Protein AF-A0A834K587-F1 (afdb_monomer_lite)

Structure (mmCIF, N/CA/C/O backbone):
data_AF-A0A834K587-F1
#
_entry.id   AF-A0A834K587-F1
#
loop_
_atom_site.group_PDB
_atom_site.id
_atom_site.type_symbol
_atom_site.label_atom_id
_atom_site.label_alt_id
_atom_site.label_comp_id
_atom_site.label_asym_id
_atom_site.label_entity_id
_atom_site.label_seq_id
_atom_site.pdbx_PDB_ins_code
_atom_site.Cartn_x
_atom_site.Cartn_y
_atom_site.Cartn_z
_atom_site.occupancy
_atom_site.B_iso_or_equiv
_atom_site.auth_seq_id
_atom_site.auth_comp_id
_atom_site.auth_asym_id
_atom_site.auth_atom_id
_atom_site.pdbx_PDB_model_num
ATOM 1 N N . MET A 1 1 ? 62.290 -42.827 -64.996 1.00 46.75 1 MET A N 1
ATOM 2 C CA . MET A 1 1 ? 61.726 -41.464 -64.980 1.00 46.75 1 MET A CA 1
ATOM 3 C C . MET A 1 1 ? 60.251 -41.606 -65.277 1.00 46.75 1 MET A C 1
ATOM 5 O O . MET A 1 1 ? 59.922 -42.143 -66.323 1.00 46.75 1 MET A O 1
ATOM 9 N N . ALA A 1 2 ? 59.410 -41.298 -64.296 1.00 44.66 2 ALA A N 1
ATOM 10 C CA . ALA A 1 2 ? 57.961 -41.343 -64.411 1.00 44.66 2 ALA A CA 1
ATOM 11 C C . ALA A 1 2 ? 57.471 -39.896 -64.477 1.00 44.66 2 ALA A C 1
ATOM 13 O O . ALA A 1 2 ? 57.765 -39.136 -63.557 1.00 44.66 2 ALA A O 1
ATOM 14 N N . ASP A 1 3 ? 56.753 -39.543 -65.538 1.00 50.91 3 ASP A N 1
ATOM 15 C CA . ASP A 1 3 ? 56.009 -38.291 -65.631 1.00 50.91 3 ASP A CA 1
ATOM 16 C C . ASP A 1 3 ? 54.521 -38.609 -65.465 1.00 50.91 3 ASP A C 1
ATOM 18 O O . ASP A 1 3 ? 53.964 -39.483 -66.132 1.00 50.91 3 ASP A O 1
ATOM 22 N N . VAL A 1 4 ? 53.923 -37.947 -64.479 1.00 59.88 4 VAL A N 1
ATOM 23 C CA . VAL A 1 4 ? 52.536 -38.086 -64.039 1.00 59.88 4 VAL A CA 1
ATOM 24 C C . VAL A 1 4 ? 51.710 -37.031 -64.768 1.00 59.88 4 VAL A C 1
ATOM 26 O O . VAL A 1 4 ? 51.941 -35.837 -64.585 1.00 59.88 4 VAL A O 1
ATOM 29 N N . ASP A 1 5 ? 50.745 -37.468 -65.576 1.00 53.94 5 ASP A N 1
ATOM 30 C CA . ASP A 1 5 ? 49.759 -36.586 -66.196 1.00 53.94 5 ASP A CA 1
ATOM 31 C C . ASP A 1 5 ? 48.729 -36.134 -65.147 1.00 53.94 5 ASP A C 1
ATOM 33 O O . ASP A 1 5 ? 48.117 -36.937 -64.434 1.00 53.94 5 ASP A O 1
ATOM 37 N N . SER A 1 6 ? 48.611 -34.817 -65.008 1.00 58.28 6 SER A N 1
ATOM 38 C CA . SER A 1 6 ? 47.815 -34.123 -64.003 1.00 58.28 6 SER A CA 1
ATOM 39 C C . SER A 1 6 ? 46.391 -33.926 -64.523 1.00 58.28 6 SER A C 1
ATOM 41 O O . SER A 1 6 ? 46.077 -32.928 -65.175 1.00 58.28 6 SER A O 1
ATOM 43 N N . ALA A 1 7 ? 45.512 -34.888 -64.238 1.00 55.66 7 ALA A N 1
ATOM 44 C CA . ALA A 1 7 ? 44.088 -34.759 -64.513 1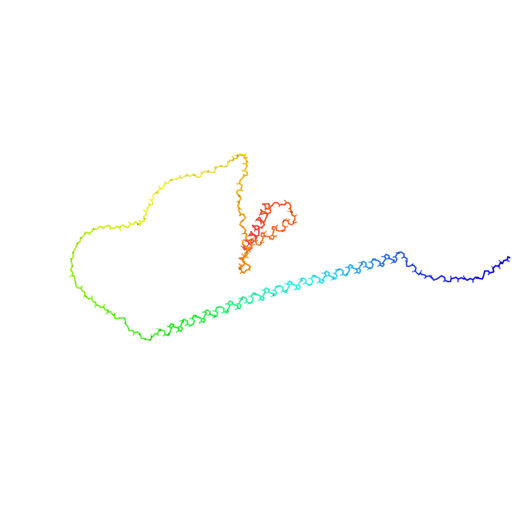.00 55.66 7 ALA A CA 1
ATOM 45 C C . ALA A 1 7 ? 43.419 -33.834 -63.480 1.00 55.66 7 ALA A C 1
ATOM 47 O O . ALA A 1 7 ? 43.294 -34.137 -62.293 1.00 55.66 7 ALA A O 1
ATOM 48 N N . TYR A 1 8 ? 42.999 -32.683 -63.993 1.00 55.00 8 TYR A N 1
ATOM 49 C CA . TYR A 1 8 ? 42.194 -31.625 -63.393 1.00 55.00 8 TYR A CA 1
ATOM 50 C C . TYR A 1 8 ? 41.078 -32.143 -62.460 1.00 55.00 8 TYR A C 1
ATOM 52 O O . TYR A 1 8 ? 40.092 -32.724 -62.909 1.00 55.00 8 TYR A O 1
ATOM 60 N N . SER A 1 9 ? 41.185 -31.854 -61.162 1.00 58.19 9 SER A N 1
ATOM 61 C CA . SER A 1 9 ? 40.058 -31.907 -60.225 1.00 58.19 9 SER A CA 1
ATOM 62 C C . SER A 1 9 ? 39.900 -30.525 -59.602 1.00 58.19 9 SER A C 1
ATOM 64 O O . SER A 1 9 ? 40.697 -30.114 -58.760 1.00 58.19 9 SER A O 1
ATOM 66 N N . SER A 1 10 ? 38.911 -29.766 -60.077 1.00 57.84 10 SER A N 1
ATOM 67 C CA . SER A 1 10 ? 38.503 -28.506 -59.455 1.00 57.84 10 SER A CA 1
ATOM 68 C C . SER A 1 10 ? 37.679 -28.814 -58.203 1.00 57.84 10 SER A C 1
ATOM 70 O O . SER A 1 10 ? 36.588 -29.374 -58.334 1.00 57.84 10 SER A O 1
ATOM 72 N N . PRO A 1 11 ? 38.114 -28.422 -56.994 1.00 55.31 11 PRO A N 1
ATOM 73 C CA . PRO A 1 11 ? 37.216 -28.432 -55.859 1.00 55.31 11 PRO A CA 1
ATOM 74 C C . PRO A 1 11 ? 36.257 -27.249 -56.023 1.00 55.31 11 PRO A C 1
ATOM 76 O O . PRO A 1 11 ? 36.666 -26.089 -55.991 1.00 55.31 11 PRO A O 1
ATOM 79 N N . GLN A 1 12 ? 34.970 -27.546 -56.223 1.00 55.28 12 GLN A N 1
ATOM 80 C CA . GLN A 1 12 ? 33.887 -26.593 -55.988 1.00 55.28 12 GLN A CA 1
ATOM 81 C C . GLN A 1 12 ? 34.012 -26.131 -54.535 1.00 55.28 12 GLN A C 1
ATOM 83 O O . GLN A 1 12 ? 33.650 -26.851 -53.605 1.00 55.28 12 GLN A O 1
ATOM 88 N N . GLY A 1 13 ? 34.614 -24.957 -54.346 1.00 48.50 13 GLY A N 1
ATOM 89 C CA . GLY A 1 13 ? 34.722 -24.313 -53.052 1.00 48.50 13 GLY A CA 1
ATOM 90 C C . GLY A 1 13 ? 33.323 -24.104 -52.496 1.00 48.50 13 GLY A C 1
ATOM 91 O O . GLY A 1 13 ? 32.552 -23.295 -53.005 1.00 48.50 13 GLY A O 1
ATOM 92 N N . SER A 1 14 ? 33.005 -24.848 -51.444 1.00 55.88 14 SER A N 1
ATOM 93 C CA . SER A 1 14 ? 31.922 -24.549 -50.524 1.00 55.88 14 SER A CA 1
ATOM 94 C C . SER A 1 14 ? 32.078 -23.100 -50.064 1.00 55.88 14 SER A C 1
ATOM 96 O O . SER A 1 14 ? 32.960 -22.791 -49.259 1.00 55.88 14 SER A O 1
ATOM 98 N N . TYR A 1 15 ? 31.253 -22.200 -50.598 1.00 49.25 15 TYR A N 1
ATOM 99 C CA . TYR A 1 15 ? 31.141 -20.841 -50.096 1.00 49.25 15 TYR A CA 1
ATOM 100 C C . TYR A 1 15 ? 30.492 -20.923 -48.713 1.00 49.25 15 TYR A C 1
ATOM 102 O O . TYR A 1 15 ? 29.277 -20.860 -48.543 1.00 49.25 15 TYR A O 1
ATOM 110 N N . THR A 1 16 ? 31.315 -21.078 -47.681 1.00 58.59 16 THR A N 1
ATOM 111 C CA . THR A 1 16 ? 30.934 -20.629 -46.349 1.00 58.59 16 THR A CA 1
ATOM 112 C C . THR A 1 16 ? 30.604 -19.151 -46.509 1.00 58.59 16 THR A C 1
ATOM 114 O O . THR A 1 16 ? 31.495 -18.341 -46.766 1.00 58.59 16 THR A O 1
ATOM 117 N N . SER A 1 17 ? 29.316 -18.808 -46.460 1.00 61.41 17 SER A N 1
ATOM 118 C CA . SER A 1 17 ? 28.862 -17.423 -46.422 1.00 61.41 17 SER A CA 1
ATOM 119 C C . SER A 1 17 ? 29.445 -16.807 -45.153 1.00 61.41 17 SER A C 1
ATOM 121 O O . SER A 1 17 ? 28.925 -16.985 -44.055 1.00 61.41 17 SER A O 1
ATOM 123 N N . MET A 1 18 ? 30.611 -16.179 -45.285 1.00 59.88 18 MET A N 1
ATOM 124 C CA . MET A 1 18 ? 31.247 -15.443 -44.207 1.00 59.88 18 MET A CA 1
ATOM 125 C C . MET A 1 18 ? 30.402 -14.194 -43.997 1.00 59.88 18 MET A C 1
ATOM 127 O O . MET A 1 18 ? 30.542 -13.209 -44.726 1.00 59.88 18 MET A O 1
ATOM 131 N N . SER A 1 19 ? 29.469 -14.262 -43.046 1.00 61.16 19 SER A N 1
ATOM 132 C CA . SER A 1 19 ? 28.640 -13.128 -42.647 1.00 61.16 19 SER A CA 1
ATOM 133 C C . SER A 1 19 ? 29.542 -11.918 -42.425 1.00 61.16 19 SER A C 1
ATOM 135 O O . SER A 1 19 ? 30.464 -11.963 -41.607 1.00 61.16 19 SER A O 1
ATOM 137 N N . SER A 1 20 ? 29.312 -10.847 -43.187 1.00 68.88 20 SER A N 1
ATOM 138 C CA . SER A 1 20 ? 30.203 -9.686 -43.193 1.00 68.88 20 SER A CA 1
ATOM 139 C C . SER A 1 20 ? 30.344 -9.089 -41.781 1.00 68.88 20 SER A C 1
ATOM 141 O O . SER A 1 20 ? 29.367 -9.090 -41.028 1.00 68.88 20 SER A O 1
ATOM 143 N N . PRO A 1 21 ? 31.496 -8.493 -41.413 1.00 69.38 21 PRO A N 1
ATOM 144 C CA . PRO A 1 21 ? 31.734 -7.921 -40.077 1.00 69.38 21 PRO A CA 1
ATOM 145 C C . PRO A 1 21 ? 30.631 -6.959 -39.596 1.00 69.38 21 PRO A C 1
ATOM 147 O O . PRO A 1 21 ? 30.295 -6.902 -38.415 1.00 69.38 21 PRO A O 1
ATOM 150 N N . ARG A 1 22 ? 29.990 -6.255 -40.538 1.00 70.69 22 ARG A N 1
ATOM 151 C CA . ARG A 1 22 ? 28.841 -5.371 -40.297 1.00 70.69 22 ARG A CA 1
ATOM 152 C C . ARG A 1 22 ? 27.572 -6.113 -39.838 1.00 70.69 22 ARG A C 1
ATOM 154 O O . ARG A 1 22 ? 26.829 -5.584 -39.018 1.00 70.69 22 ARG A O 1
ATOM 161 N N . GLN A 1 23 ? 27.325 -7.333 -40.322 1.00 72.62 23 GLN A N 1
ATOM 162 C CA . GLN A 1 23 ? 26.212 -8.179 -39.867 1.00 72.62 23 GLN A CA 1
ATOM 163 C C . GLN A 1 23 ? 26.479 -8.782 -38.484 1.00 72.62 23 GLN A C 1
ATOM 165 O O . GLN A 1 23 ? 25.551 -8.880 -37.686 1.00 72.62 23 GLN A O 1
ATOM 170 N N . GLN A 1 24 ? 27.725 -9.140 -38.164 1.00 71.50 24 GLN A N 1
ATOM 171 C CA . GLN A 1 24 ? 28.093 -9.632 -36.828 1.00 71.50 24 GLN A CA 1
ATOM 172 C C . GLN A 1 24 ? 27.848 -8.560 -35.755 1.00 71.50 24 GLN A C 1
ATOM 174 O O . GLN A 1 24 ? 27.223 -8.832 -34.732 1.00 71.50 24 GLN A O 1
ATOM 179 N N . HIS A 1 25 ? 28.234 -7.309 -36.032 1.00 79.69 25 HIS A N 1
ATOM 180 C CA . HIS A 1 25 ? 27.961 -6.184 -35.134 1.00 79.69 25 HIS A CA 1
ATOM 181 C C . HIS A 1 25 ? 26.454 -5.913 -34.971 1.00 79.69 25 HIS A C 1
ATOM 183 O O . HIS A 1 25 ? 25.983 -5.677 -33.861 1.00 79.69 25 HIS A O 1
ATOM 189 N N . SER A 1 26 ? 25.678 -6.009 -36.057 1.00 84.75 26 SER A N 1
ATOM 190 C CA . SER A 1 26 ? 24.215 -5.872 -36.006 1.00 84.75 26 SER A CA 1
ATOM 191 C C . SER A 1 26 ? 23.552 -6.960 -35.153 1.00 84.75 26 SER A C 1
ATOM 193 O O . SER A 1 26 ? 22.626 -6.661 -34.403 1.00 84.75 26 SER A O 1
ATOM 195 N N . ASN A 1 27 ? 24.015 -8.210 -35.249 1.00 90.00 27 ASN A N 1
ATOM 196 C CA . ASN A 1 27 ? 23.504 -9.310 -34.429 1.00 90.00 27 ASN A CA 1
ATOM 197 C C . ASN A 1 27 ? 23.872 -9.133 -32.950 1.00 90.00 27 ASN A C 1
ATOM 199 O O . ASN A 1 27 ? 23.035 -9.369 -32.081 1.00 90.00 27 ASN A O 1
ATOM 203 N N . LEU A 1 28 ? 25.086 -8.657 -32.656 1.00 93.12 28 LEU A N 1
ATOM 204 C CA . LEU A 1 28 ? 25.502 -8.364 -31.285 1.00 93.12 28 LEU A CA 1
ATOM 205 C C . LEU A 1 28 ? 24.673 -7.230 -30.667 1.00 93.12 28 LEU A C 1
ATOM 207 O O . LEU A 1 28 ? 24.266 -7.329 -29.512 1.00 93.12 28 LEU A O 1
ATOM 211 N N . LEU A 1 29 ? 24.368 -6.184 -31.441 1.00 94.56 29 LEU A N 1
ATOM 212 C CA . LEU A 1 29 ? 23.522 -5.080 -30.985 1.00 94.56 29 LEU A CA 1
ATOM 213 C C . LEU A 1 29 ? 22.082 -5.541 -30.715 1.00 94.56 29 LEU A C 1
ATOM 215 O O . LEU A 1 29 ? 21.482 -5.133 -29.721 1.00 94.56 29 LEU A O 1
ATOM 219 N N . LEU A 1 30 ? 21.539 -6.424 -31.559 1.00 94.56 30 LEU A N 1
ATOM 220 C CA . LEU A 1 30 ? 20.214 -7.007 -31.345 1.00 94.56 30 LEU A CA 1
ATOM 221 C C . LEU A 1 30 ? 20.183 -7.892 -30.091 1.00 94.56 30 LEU A C 1
ATOM 223 O O . LEU A 1 30 ? 19.234 -7.820 -29.314 1.00 94.56 30 LEU A O 1
ATOM 227 N N . LEU A 1 31 ? 21.239 -8.674 -29.850 1.00 95.06 31 LEU A N 1
ATOM 228 C CA . LEU A 1 31 ? 21.366 -9.485 -28.639 1.00 95.06 31 LEU A CA 1
ATOM 229 C C . LEU A 1 31 ? 21.497 -8.610 -27.383 1.00 95.06 31 LEU A C 1
ATOM 231 O O . LEU A 1 31 ? 20.866 -8.892 -26.364 1.00 95.06 31 LEU A O 1
ATOM 235 N N . GLN A 1 32 ? 22.253 -7.511 -27.464 1.00 95.38 32 GLN A N 1
ATOM 236 C CA . GLN A 1 32 ? 22.352 -6.517 -26.394 1.00 95.38 32 GLN A CA 1
ATOM 237 C C . GLN A 1 32 ? 20.986 -5.877 -26.104 1.00 95.38 32 GLN A C 1
ATOM 239 O O . GLN A 1 32 ? 20.606 -5.751 -24.939 1.00 95.38 32 GLN A O 1
ATOM 244 N N . GLN A 1 33 ? 20.227 -5.517 -27.145 1.00 95.81 33 GLN A N 1
ATOM 245 C CA . GLN A 1 33 ? 18.877 -4.966 -27.011 1.00 95.81 33 GLN A CA 1
ATOM 246 C C . GLN A 1 33 ? 17.914 -5.984 -26.386 1.00 95.81 33 GLN A C 1
ATOM 248 O O . GLN A 1 33 ? 17.160 -5.635 -25.478 1.00 95.81 33 GLN A O 1
ATOM 253 N N . GLN A 1 34 ? 17.964 -7.248 -26.814 1.00 96.12 34 GLN A N 1
ATOM 254 C CA . GLN A 1 34 ? 17.153 -8.318 -26.233 1.00 96.12 34 GLN A CA 1
ATOM 255 C C . GLN A 1 34 ? 17.484 -8.524 -24.749 1.00 96.12 34 GLN A C 1
ATOM 257 O O . GLN A 1 34 ? 16.579 -8.630 -23.922 1.00 96.12 34 GLN A O 1
ATOM 262 N N . GLN A 1 35 ? 18.770 -8.517 -24.389 1.00 96.38 35 GLN A N 1
ATOM 263 C CA . GLN A 1 35 ? 19.199 -8.615 -22.995 1.00 96.38 35 GLN A CA 1
ATOM 264 C C . GLN A 1 35 ? 18.719 -7.414 -22.167 1.00 96.38 35 GLN A C 1
ATOM 266 O O . GLN A 1 35 ? 18.272 -7.584 -21.033 1.00 96.38 35 GLN A O 1
ATOM 271 N N . GLN A 1 36 ? 18.769 -6.202 -22.724 1.00 96.44 36 GLN A N 1
ATOM 272 C CA . GLN A 1 36 ? 18.263 -5.004 -22.054 1.00 96.44 36 GLN A CA 1
ATOM 273 C C . GLN A 1 36 ? 16.744 -5.072 -21.844 1.00 96.44 36 GLN A C 1
ATOM 275 O O . GLN A 1 36 ? 16.261 -4.761 -20.755 1.00 96.44 36 GLN A O 1
ATOM 280 N N . GLN A 1 37 ? 15.993 -5.537 -22.844 1.00 96.75 37 GLN A N 1
ATOM 281 C CA . GLN A 1 37 ? 14.548 -5.738 -22.731 1.00 96.75 37 GLN A CA 1
ATOM 282 C C . GLN A 1 37 ? 14.206 -6.790 -21.667 1.00 96.75 37 GLN A C 1
ATOM 284 O O . GLN A 1 37 ? 13.292 -6.586 -20.868 1.00 96.75 37 GLN A O 1
ATOM 289 N N . GLN A 1 38 ? 14.976 -7.879 -21.593 1.00 96.94 38 GLN A N 1
ATOM 290 C CA . GLN A 1 38 ? 14.804 -8.905 -20.565 1.00 96.94 38 GLN A CA 1
ATOM 291 C C . GLN A 1 38 ? 15.066 -8.354 -19.154 1.00 96.94 38 GLN A C 1
ATOM 293 O O . GLN A 1 38 ? 14.277 -8.607 -18.244 1.00 96.94 38 GLN A O 1
ATOM 298 N N . GLN A 1 39 ? 16.121 -7.551 -18.969 1.00 96.62 39 GLN A N 1
ATOM 299 C CA . GLN A 1 39 ? 16.385 -6.880 -17.691 1.00 96.62 39 GLN A CA 1
ATOM 300 C C . GLN A 1 39 ? 15.251 -5.929 -17.298 1.00 96.62 39 GLN A C 1
ATOM 302 O O . GLN A 1 39 ? 14.817 -5.926 -16.146 1.00 96.62 39 GLN A O 1
ATOM 307 N N . GLN A 1 40 ? 14.729 -5.156 -18.253 1.00 96.88 40 GLN A N 1
ATOM 308 C CA . GLN A 1 40 ? 13.621 -4.236 -18.004 1.00 96.88 40 GLN A CA 1
ATOM 309 C C . GLN A 1 40 ? 12.348 -4.984 -17.580 1.00 96.88 40 GLN A C 1
ATOM 311 O O . GLN A 1 40 ? 11.679 -4.579 -16.629 1.00 96.88 40 GLN A O 1
ATOM 316 N N . GLN A 1 41 ? 12.053 -6.119 -18.220 1.00 97.31 41 GLN A N 1
ATOM 317 C CA . GLN A 1 41 ? 10.927 -6.974 -17.846 1.00 97.31 41 GLN A CA 1
ATOM 318 C C . GLN A 1 41 ? 11.102 -7.572 -16.440 1.00 97.31 41 GLN A C 1
ATOM 320 O O . GLN A 1 41 ? 10.149 -7.610 -15.659 1.00 97.31 41 GLN A O 1
ATOM 325 N N . GLN A 1 42 ? 12.320 -7.996 -16.088 1.00 97.19 42 GLN A N 1
ATOM 326 C CA . GLN A 1 42 ? 12.614 -8.530 -14.759 1.00 97.19 42 GLN A CA 1
ATOM 327 C C . GLN A 1 42 ? 12.442 -7.459 -13.670 1.00 97.19 42 GLN A C 1
ATOM 329 O O . GLN A 1 42 ? 11.829 -7.718 -12.634 1.00 97.19 42 GLN A O 1
ATOM 334 N N . HIS A 1 43 ? 12.906 -6.234 -13.930 1.00 97.12 43 HIS A N 1
ATOM 335 C CA . HIS A 1 43 ? 12.715 -5.108 -13.019 1.00 97.12 43 HIS A CA 1
ATOM 336 C C . HIS A 1 43 ? 11.229 -4.777 -12.825 1.00 97.12 43 HIS A C 1
ATOM 338 O O . HIS A 1 43 ? 10.781 -4.554 -11.701 1.00 97.12 43 HIS A O 1
ATOM 344 N N . GLN A 1 44 ? 10.440 -4.800 -13.902 1.00 97.19 44 GLN A N 1
ATOM 345 C CA . GLN A 1 44 ? 9.003 -4.549 -13.819 1.00 97.19 44 GLN A CA 1
ATOM 346 C C . GLN A 1 44 ? 8.268 -5.624 -13.003 1.00 97.19 44 GLN A C 1
ATOM 348 O O . GLN A 1 44 ? 7.421 -5.282 -12.178 1.00 97.19 44 GLN A O 1
ATOM 353 N N . GLN A 1 45 ? 8.625 -6.904 -13.162 1.00 97.19 45 GLN A N 1
ATOM 354 C CA . GLN A 1 45 ? 8.101 -7.977 -12.307 1.00 97.19 45 GLN A CA 1
ATOM 355 C C . GLN A 1 45 ? 8.482 -7.781 -10.837 1.00 97.19 45 GLN A C 1
ATOM 357 O O . GLN A 1 45 ? 7.635 -7.933 -9.958 1.00 97.19 45 GLN A O 1
ATOM 362 N N . GLN A 1 46 ? 9.731 -7.402 -10.559 1.00 97.00 46 GLN A N 1
ATOM 363 C CA . GLN A 1 46 ? 10.176 -7.136 -9.192 1.00 97.00 46 GLN A CA 1
ATOM 364 C C . GLN A 1 46 ? 9.389 -5.983 -8.555 1.00 97.00 46 GLN A C 1
ATOM 366 O O . GLN A 1 46 ? 9.000 -6.079 -7.392 1.00 97.00 46 GLN A O 1
ATOM 371 N N . GLN A 1 47 ? 9.094 -4.930 -9.318 1.00 96.88 47 GLN A N 1
ATOM 372 C CA . GLN A 1 47 ? 8.267 -3.819 -8.850 1.00 96.88 47 GLN A CA 1
ATOM 373 C C . GLN A 1 47 ? 6.830 -4.255 -8.528 1.00 96.88 47 GLN A C 1
ATOM 375 O O . GLN A 1 47 ? 6.292 -3.876 -7.488 1.00 96.88 47 GLN A O 1
ATOM 380 N N . GLN A 1 48 ? 6.213 -5.078 -9.383 1.00 97.25 48 GLN A N 1
ATOM 381 C CA . GLN A 1 48 ? 4.882 -5.631 -9.107 1.00 97.25 48 GLN A CA 1
ATOM 382 C C . GLN A 1 48 ? 4.881 -6.520 -7.863 1.00 97.25 48 GLN A C 1
ATOM 384 O O . GLN A 1 48 ? 3.986 -6.411 -7.027 1.00 97.25 48 GLN A O 1
ATOM 389 N N . HIS A 1 49 ? 5.904 -7.361 -7.703 1.00 97.25 49 HIS A N 1
ATOM 390 C CA . HIS A 1 49 ? 6.045 -8.190 -6.513 1.00 97.25 49 HIS A CA 1
ATOM 391 C C . HIS A 1 49 ? 6.183 -7.335 -5.250 1.00 97.25 49 HIS A C 1
ATOM 393 O O . HIS A 1 49 ? 5.528 -7.604 -4.247 1.00 97.25 49 HIS A O 1
ATOM 399 N N . GLN A 1 50 ? 6.972 -6.260 -5.306 1.00 96.88 50 GLN A N 1
ATOM 400 C CA . GLN A 1 50 ? 7.128 -5.346 -4.178 1.00 96.88 50 GLN A CA 1
ATOM 401 C C . GLN A 1 50 ? 5.801 -4.658 -3.809 1.00 96.88 50 GLN A C 1
ATOM 403 O O . GLN A 1 50 ? 5.464 -4.594 -2.626 1.00 96.88 50 GLN A O 1
ATOM 408 N N . GLN A 1 51 ? 5.004 -4.230 -4.796 1.00 96.94 51 GLN A N 1
ATOM 409 C CA . GLN A 1 51 ? 3.650 -3.713 -4.554 1.00 96.94 51 GLN A CA 1
ATOM 410 C C . GLN A 1 51 ? 2.730 -4.768 -3.923 1.00 96.94 51 GLN A C 1
ATOM 412 O O . GLN A 1 51 ? 2.003 -4.470 -2.975 1.00 96.94 51 GLN A O 1
ATOM 417 N N . GLN A 1 52 ? 2.781 -6.015 -4.399 1.00 97.38 52 GLN A N 1
ATOM 418 C CA . GLN A 1 52 ? 1.988 -7.109 -3.837 1.00 97.38 52 GLN A CA 1
ATOM 419 C C . GLN A 1 52 ? 2.375 -7.404 -2.381 1.00 97.38 52 GLN A C 1
ATOM 421 O O . GLN A 1 52 ? 1.497 -7.584 -1.539 1.00 97.38 52 GLN A O 1
ATOM 426 N N . VAL A 1 53 ? 3.672 -7.395 -2.064 1.00 97.56 53 VAL A N 1
ATOM 427 C CA . VAL A 1 53 ? 4.170 -7.546 -0.690 1.00 97.56 53 VAL A CA 1
ATOM 428 C C . VAL A 1 53 ? 3.677 -6.403 0.195 1.00 97.56 53 VAL A C 1
ATOM 430 O O . VAL A 1 53 ? 3.248 -6.649 1.321 1.00 97.56 53 VAL A O 1
ATOM 433 N N . GLN A 1 54 ? 3.676 -5.165 -0.303 1.00 97.00 54 GLN A N 1
ATOM 434 C CA . GLN A 1 54 ? 3.181 -4.017 0.457 1.00 97.00 54 GLN A CA 1
ATOM 435 C C . GLN A 1 54 ? 1.677 -4.121 0.746 1.00 97.00 54 GLN A C 1
ATOM 437 O O . GLN A 1 54 ? 1.248 -3.884 1.877 1.00 97.00 54 GLN A O 1
ATOM 442 N N . LEU A 1 55 ? 0.881 -4.544 -0.239 1.00 98.00 55 LEU A N 1
ATOM 443 C CA . LEU A 1 55 ? -0.549 -4.810 -0.061 1.00 98.00 55 LEU A CA 1
ATOM 444 C C . LEU A 1 55 ? -0.798 -5.938 0.943 1.00 98.00 55 LEU A C 1
ATOM 446 O O . LEU A 1 55 ? -1.637 -5.804 1.833 1.00 98.00 55 LEU A O 1
ATOM 450 N N . GLN A 1 56 ? -0.042 -7.030 0.841 1.00 97.94 56 GLN A N 1
ATOM 451 C CA . GLN A 1 56 ? -0.152 -8.153 1.766 1.00 97.94 56 GLN A CA 1
ATOM 452 C C . GLN A 1 56 ? 0.233 -7.750 3.194 1.00 97.94 56 GLN A C 1
ATOM 454 O O . GLN A 1 56 ? -0.440 -8.132 4.150 1.00 97.94 56 GLN A O 1
ATOM 459 N N . HIS A 1 57 ? 1.265 -6.921 3.351 1.00 97.75 57 HIS A N 1
ATOM 460 C CA . HIS A 1 57 ? 1.642 -6.371 4.647 1.00 97.75 57 HIS A CA 1
ATOM 461 C C . HIS A 1 57 ? 0.537 -5.486 5.239 1.00 97.75 57 HIS A C 1
ATOM 463 O O . HIS A 1 57 ? 0.215 -5.606 6.422 1.00 97.75 57 HIS A O 1
ATOM 469 N N . MET A 1 58 ? -0.088 -4.636 4.421 1.00 97.69 58 MET A N 1
ATOM 470 C CA . MET A 1 58 ? -1.195 -3.790 4.869 1.00 97.69 58 MET A CA 1
ATOM 471 C C . MET A 1 58 ? -2.409 -4.628 5.294 1.00 97.69 58 MET A C 1
ATOM 473 O O . MET A 1 58 ? -2.995 -4.378 6.348 1.00 97.69 58 MET A O 1
ATOM 477 N N . GLN A 1 59 ? -2.732 -5.681 4.540 1.00 97.69 59 GLN A N 1
ATOM 478 C CA . GLN A 1 59 ? -3.783 -6.629 4.908 1.00 97.69 59 GLN A CA 1
ATOM 479 C C . GLN A 1 59 ? -3.466 -7.349 6.226 1.00 97.69 59 GLN A C 1
ATOM 481 O O . GLN A 1 59 ? -4.346 -7.489 7.075 1.00 97.69 59 GLN A O 1
ATOM 486 N N . TYR A 1 60 ? -2.215 -7.766 6.435 1.00 98.12 60 TYR A N 1
ATOM 487 C CA . TYR A 1 60 ? -1.788 -8.389 7.687 1.00 98.12 60 TYR A CA 1
ATOM 488 C C . TYR A 1 60 ? -1.964 -7.445 8.884 1.00 98.12 60 TYR A C 1
ATOM 490 O O . TYR A 1 60 ? -2.526 -7.837 9.908 1.00 98.12 60 TYR A O 1
ATOM 498 N N . MET A 1 61 ? -1.550 -6.184 8.740 1.00 97.75 61 MET A N 1
ATOM 499 C CA . MET A 1 61 ? -1.746 -5.156 9.767 1.00 97.75 61 MET A CA 1
ATOM 500 C C . MET A 1 61 ? -3.232 -4.931 10.072 1.00 97.75 61 MET A C 1
ATOM 502 O O . MET A 1 61 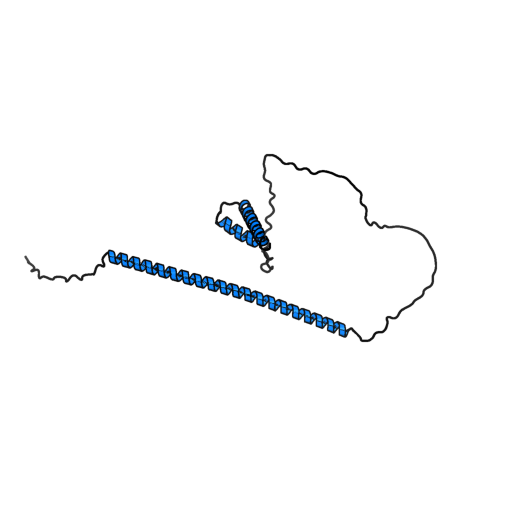? -3.620 -4.857 11.238 1.00 97.75 61 MET A O 1
ATOM 506 N N . HIS A 1 62 ? -4.076 -4.885 9.040 1.00 97.81 62 HIS A N 1
ATOM 507 C CA . HIS A 1 62 ? -5.521 -4.752 9.208 1.00 97.81 62 HIS A CA 1
ATOM 508 C C . HIS A 1 62 ? -6.134 -5.958 9.938 1.00 97.81 62 HIS A C 1
ATOM 510 O O . HIS A 1 62 ? -6.919 -5.792 10.872 1.00 97.81 62 HIS A O 1
ATOM 516 N N . SER A 1 63 ? -5.724 -7.177 9.577 1.00 97.94 63 SER A N 1
ATOM 517 C CA . SER A 1 63 ? -6.168 -8.402 10.248 1.00 97.94 63 SER A CA 1
ATOM 518 C C . SER A 1 63 ? -5.751 -8.439 11.720 1.00 97.94 63 SER A C 1
ATOM 520 O O . SER A 1 63 ? -6.544 -8.849 12.567 1.00 97.94 63 SER A O 1
ATOM 522 N N . GLN A 1 64 ? -4.531 -8.003 12.040 1.00 97.31 64 GLN A N 1
ATOM 523 C CA . GLN A 1 64 ? -4.052 -7.911 13.421 1.00 97.31 64 GLN A CA 1
ATOM 524 C C . GLN A 1 64 ? -4.874 -6.913 14.242 1.00 97.31 64 GLN A C 1
ATOM 526 O O . GLN A 1 64 ? -5.290 -7.214 15.362 1.00 97.31 64 GLN A O 1
ATOM 531 N N . GLN A 1 65 ? -5.175 -5.744 13.671 1.00 96.94 65 GLN A N 1
ATOM 532 C CA . GLN A 1 65 ? -6.030 -4.755 14.326 1.00 96.94 65 GLN A CA 1
ATOM 533 C C . GLN A 1 65 ? -7.435 -5.311 14.595 1.00 96.94 65 GLN A C 1
ATOM 535 O O . GLN A 1 65 ? -7.960 -5.146 15.697 1.00 96.94 65 GLN A O 1
ATOM 540 N N . GLN A 1 66 ? -8.027 -6.007 13.623 1.00 97.12 66 GLN A N 1
ATOM 541 C CA . GLN A 1 66 ? -9.342 -6.625 13.786 1.00 97.12 66 GLN A CA 1
ATOM 542 C C . GLN A 1 66 ? -9.335 -7.685 14.899 1.00 97.12 66 GLN A C 1
ATOM 544 O O . GLN A 1 66 ? -10.238 -7.706 15.736 1.00 97.12 66 GLN A O 1
ATOM 549 N N . GLN A 1 67 ? -8.296 -8.521 14.960 1.00 97.19 67 GLN A N 1
ATOM 550 C CA . GLN A 1 67 ? -8.155 -9.532 16.008 1.00 97.19 67 GLN A CA 1
ATOM 551 C C . GLN A 1 67 ? -8.027 -8.898 17.402 1.00 97.19 67 GLN A C 1
ATOM 553 O O . GLN A 1 67 ? -8.670 -9.353 18.350 1.00 97.19 67 GLN A O 1
ATOM 558 N N . GLN A 1 68 ? -7.267 -7.806 17.529 1.00 96.75 68 GLN A N 1
ATOM 559 C CA . GLN A 1 68 ? -7.155 -7.063 18.785 1.00 96.75 68 GLN A CA 1
ATOM 560 C C . GLN A 1 68 ? -8.501 -6.461 19.215 1.00 96.75 68 GLN A C 1
ATOM 562 O O . GLN A 1 68 ? -8.869 -6.538 20.389 1.00 96.75 68 GLN A O 1
ATOM 567 N N . GLN A 1 69 ? -9.263 -5.906 18.271 1.00 96.88 69 GLN A N 1
ATOM 568 C CA . GLN A 1 69 ? -10.581 -5.333 18.543 1.00 96.88 69 GLN A CA 1
ATOM 569 C C . GLN A 1 69 ? -11.583 -6.409 18.996 1.00 96.88 69 GLN A C 1
ATOM 571 O O . GLN A 1 69 ? -12.324 -6.204 19.959 1.00 96.88 69 GLN A O 1
ATOM 576 N N . GLN A 1 70 ? -11.546 -7.592 18.375 1.00 97.06 70 GLN A N 1
ATOM 577 C CA . GLN A 1 70 ? -12.372 -8.734 18.769 1.00 97.06 70 GLN A CA 1
ATOM 578 C C . GLN A 1 70 ? -12.020 -9.241 20.177 1.00 97.06 70 GLN A C 1
ATOM 580 O O . GLN A 1 70 ? -12.914 -9.510 20.980 1.00 97.06 70 GLN A O 1
ATOM 585 N N . GLN A 1 71 ? -10.729 -9.306 20.517 1.00 97.06 71 GLN A N 1
ATOM 586 C CA . GLN A 1 71 ? -10.279 -9.700 21.855 1.00 97.06 71 GLN A CA 1
ATOM 587 C C . GLN A 1 71 ? -10.736 -8.698 22.929 1.00 97.06 71 GLN A C 1
ATOM 589 O O . GLN A 1 71 ? -11.184 -9.097 24.005 1.00 97.06 71 GLN A O 1
ATOM 594 N N . GLN A 1 72 ? -10.694 -7.399 22.622 1.00 96.81 72 GLN A N 1
ATOM 595 C CA . GLN A 1 72 ? -11.162 -6.347 23.526 1.00 96.81 72 GLN A CA 1
ATOM 596 C C . GLN A 1 72 ? -12.680 -6.429 23.759 1.00 96.81 72 GLN A C 1
ATOM 598 O O . GLN A 1 72 ? -13.143 -6.320 24.895 1.00 96.81 72 GLN A O 1
ATOM 603 N N . GLN A 1 73 ? -13.453 -6.703 22.704 1.00 96.75 73 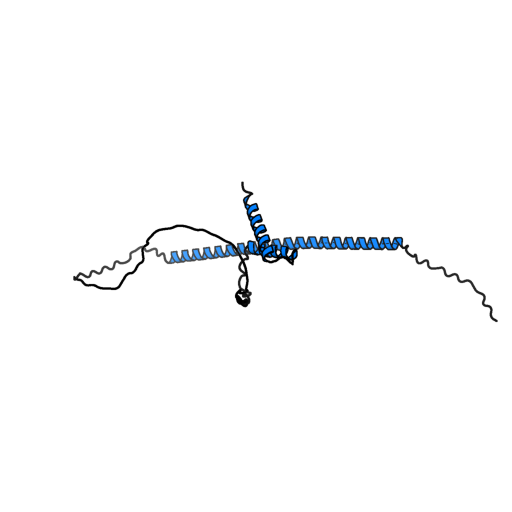GLN A N 1
ATOM 604 C CA . GLN A 1 73 ? -14.900 -6.894 22.804 1.00 96.75 73 GLN A CA 1
ATOM 605 C C . GLN A 1 73 ? -15.255 -8.127 23.649 1.00 96.75 73 GLN A C 1
ATOM 607 O O . GLN A 1 73 ? -16.150 -8.065 24.493 1.00 96.75 73 GLN A O 1
ATOM 612 N N . GLN A 1 74 ? -14.512 -9.226 23.492 1.00 96.75 74 GLN A N 1
ATOM 613 C CA . GLN A 1 74 ? -14.702 -10.436 24.293 1.00 96.75 74 GLN A CA 1
ATOM 614 C C . GLN A 1 74 ? -14.397 -10.192 25.781 1.00 96.75 74 GLN A C 1
ATOM 616 O O . GLN A 1 74 ? -15.152 -10.631 26.650 1.00 96.75 74 GLN A O 1
ATOM 621 N N . GLN A 1 75 ? -13.341 -9.432 26.086 1.00 96.56 75 GLN A N 1
ATOM 622 C CA . GLN A 1 75 ? -13.001 -9.058 27.460 1.00 96.56 75 GLN A CA 1
ATOM 623 C C . GLN A 1 75 ? -14.084 -8.175 28.099 1.00 96.56 75 GLN A C 1
ATOM 625 O O . GLN A 1 75 ? -14.459 -8.389 29.253 1.00 96.56 75 GLN A O 1
ATOM 630 N N . GLN A 1 76 ? -14.643 -7.226 27.343 1.00 96.44 76 GLN A N 1
ATOM 631 C CA . GLN A 1 76 ? -15.739 -6.378 27.814 1.00 96.44 76 GLN A CA 1
ATOM 632 C C . GLN A 1 76 ? -17.007 -7.197 28.103 1.00 96.44 76 GLN A C 1
ATOM 634 O O . GLN A 1 76 ? -17.660 -6.993 29.127 1.00 96.44 76 GLN A O 1
ATOM 639 N N . GLN A 1 77 ? -17.320 -8.175 27.250 1.00 96.44 77 GLN A N 1
ATOM 640 C CA . GLN A 1 77 ? -18.460 -9.072 27.446 1.00 96.44 77 GLN A CA 1
ATOM 641 C C . GLN A 1 77 ? -18.289 -9.945 28.702 1.00 96.44 77 GLN A C 1
ATOM 643 O O . GLN A 1 77 ? -19.226 -10.099 29.485 1.00 96.44 77 GLN A O 1
ATOM 648 N N . GLN A 1 78 ? -17.076 -10.451 28.950 1.00 96.25 78 GLN A N 1
ATOM 649 C CA . GLN A 1 78 ? -16.761 -11.217 30.159 1.00 96.25 78 GLN A CA 1
ATOM 650 C C . GLN A 1 78 ? -16.894 -10.363 31.429 1.00 96.25 78 GLN A C 1
ATOM 652 O O . GLN A 1 78 ? -17.453 -10.819 32.428 1.00 96.25 78 GLN A O 1
ATOM 657 N N . GLN A 1 79 ? -16.446 -9.105 31.385 1.00 95.50 79 GLN A N 1
ATOM 658 C CA . GLN A 1 79 ? -16.588 -8.174 32.504 1.00 95.50 79 GLN A CA 1
ATOM 659 C C . GLN A 1 79 ? -18.064 -7.869 32.804 1.00 95.50 79 GLN A C 1
ATOM 661 O O . GLN A 1 79 ? -18.472 -7.869 33.965 1.00 95.50 79 GLN A O 1
ATOM 666 N N . GLN A 1 80 ? -18.884 -7.683 31.766 1.00 95.38 80 GLN A N 1
ATOM 667 C CA . GLN A 1 80 ? -20.323 -7.466 31.920 1.00 95.38 8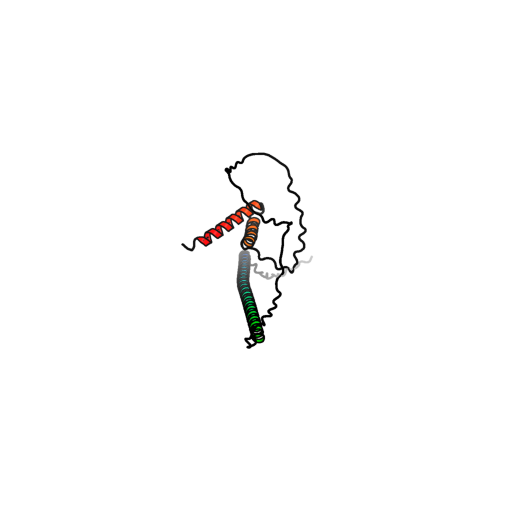0 GLN A CA 1
ATOM 668 C C . GLN A 1 80 ? -21.020 -8.691 32.533 1.00 95.38 80 GLN A C 1
ATOM 670 O O . GLN A 1 80 ? -21.864 -8.545 33.417 1.00 95.38 80 GLN A O 1
ATOM 675 N N . GLN A 1 81 ? -20.624 -9.902 32.128 1.00 95.19 81 GLN A N 1
ATOM 676 C CA . GLN A 1 81 ? -21.149 -11.145 32.696 1.00 95.19 81 GLN A CA 1
ATOM 677 C C . GLN A 1 81 ? -20.767 -11.302 34.178 1.00 95.19 81 GLN A C 1
ATOM 679 O O . GLN A 1 81 ? -21.608 -11.673 34.997 1.00 95.19 81 GLN A O 1
ATOM 684 N N . GLN A 1 82 ? -19.532 -10.948 34.549 1.00 94.25 82 GLN A N 1
ATOM 685 C CA . GLN A 1 82 ? -19.083 -10.956 35.944 1.00 94.25 82 GLN A CA 1
ATOM 686 C C . GLN A 1 82 ? -19.852 -9.934 36.797 1.00 94.25 82 GLN A C 1
ATOM 688 O O . GLN A 1 82 ? -20.216 -10.224 37.937 1.00 94.25 82 GLN A O 1
ATOM 693 N N . GLN A 1 83 ? -20.159 -8.761 36.235 1.00 93.38 83 GLN A N 1
ATOM 694 C CA . GLN A 1 83 ? -20.962 -7.736 36.900 1.00 93.38 83 GLN A CA 1
ATOM 695 C C . GLN A 1 83 ? -22.416 -8.197 37.106 1.00 93.38 83 GLN A C 1
ATOM 697 O O . GLN A 1 83 ? -22.966 -8.027 38.193 1.00 93.38 83 GLN A O 1
ATOM 702 N N . GLN A 1 84 ? -23.013 -8.862 36.109 1.00 93.00 84 GLN A N 1
ATOM 703 C CA . GLN A 1 84 ? -24.328 -9.502 36.237 1.00 93.00 84 GLN A CA 1
ATOM 704 C C . GLN A 1 84 ? -24.337 -10.599 37.307 1.00 93.00 84 GLN A C 1
ATOM 706 O O . GLN A 1 84 ? -25.293 -10.704 38.074 1.00 93.00 84 GLN A O 1
ATOM 711 N N . GLN A 1 85 ? -23.275 -11.404 37.387 1.00 92.31 85 GLN A N 1
ATOM 712 C CA . GLN A 1 85 ? -23.147 -12.434 38.415 1.00 92.31 85 GLN A CA 1
ATOM 713 C C . GLN A 1 85 ? -23.061 -11.800 39.811 1.00 92.31 85 GLN A C 1
ATOM 715 O O . GLN A 1 85 ? -23.800 -12.206 40.702 1.00 92.31 85 GLN A O 1
ATOM 720 N N . GLN A 1 86 ? -22.262 -10.741 39.988 1.00 90.25 86 GLN A N 1
ATOM 721 C CA . GLN A 1 86 ? -22.232 -9.967 41.237 1.00 90.25 86 GLN A CA 1
ATOM 722 C C . GLN A 1 86 ? -23.604 -9.390 41.603 1.00 90.25 86 GLN A C 1
ATOM 724 O O . GLN A 1 86 ? -23.988 -9.435 42.769 1.00 90.25 86 GLN A O 1
ATOM 729 N N . GLN A 1 87 ? -24.360 -8.882 40.626 1.00 89.75 87 GLN A N 1
ATOM 730 C CA . GLN A 1 87 ? -25.705 -8.355 40.859 1.00 89.75 87 GLN A CA 1
ATOM 731 C C . GLN A 1 87 ? -26.684 -9.464 41.284 1.00 89.75 87 GLN A C 1
ATOM 733 O O . GLN A 1 87 ? -27.466 -9.257 42.209 1.00 89.75 87 GLN A O 1
ATOM 738 N N . GLN A 1 88 ? -26.593 -10.661 40.688 1.00 89.50 88 GLN A N 1
ATOM 739 C CA . GLN A 1 88 ? -27.356 -11.838 41.127 1.00 89.50 88 GLN A CA 1
ATOM 740 C C . GLN A 1 88 ? -26.971 -12.293 42.541 1.00 89.50 88 GLN A C 1
ATOM 742 O O . GLN A 1 88 ? -27.868 -12.553 43.339 1.00 89.50 88 GLN A O 1
ATOM 747 N N . LEU A 1 89 ? -25.676 -12.331 42.891 1.00 88.12 89 LEU A N 1
ATOM 748 C CA . LEU A 1 89 ? -25.249 -12.588 44.274 1.00 88.12 89 LEU A CA 1
ATOM 749 C C . LEU A 1 89 ? -25.841 -11.532 45.219 1.00 88.12 89 LEU A C 1
ATOM 751 O O . LEU A 1 89 ? -26.401 -11.878 46.252 1.00 88.12 89 LEU A O 1
ATOM 755 N N . GLN A 1 90 ? -25.797 -10.250 44.855 1.00 84.75 90 GLN A N 1
ATOM 756 C CA . GLN A 1 90 ? -26.355 -9.178 45.683 1.00 84.75 90 GLN A CA 1
ATOM 757 C C . GLN A 1 90 ? -27.877 -9.321 45.878 1.00 84.75 90 GLN A C 1
ATOM 759 O O . GLN A 1 90 ? -28.376 -9.054 46.968 1.00 84.75 90 GLN A O 1
ATOM 764 N N . LEU A 1 91 ? -28.610 -9.804 44.867 1.00 80.88 91 LEU A N 1
ATOM 765 C CA . LEU A 1 91 ? -30.037 -10.136 44.971 1.00 80.88 91 LEU A CA 1
ATOM 766 C C . LEU A 1 91 ? -30.298 -11.394 45.818 1.00 80.88 91 LEU A C 1
ATOM 768 O O . LEU A 1 91 ? -31.282 -11.421 46.549 1.00 80.88 91 LEU A O 1
ATOM 772 N N . GLN A 1 92 ? -29.414 -12.397 45.776 1.00 73.06 92 GLN A N 1
ATOM 773 C CA . GLN A 1 92 ? -29.485 -13.608 46.609 1.00 73.06 92 GLN A CA 1
ATOM 774 C C . GLN A 1 92 ? -29.342 -13.286 48.108 1.00 73.06 92 GLN A C 1
ATOM 776 O O . GLN A 1 92 ? -29.987 -13.932 48.930 1.00 73.06 92 GLN A O 1
ATOM 781 N N . TYR A 1 93 ? -28.531 -12.282 48.466 1.00 54.44 93 TYR A N 1
ATOM 782 C CA . TYR A 1 93 ? -28.368 -11.815 49.854 1.00 54.44 93 TYR A CA 1
ATOM 783 C C . TYR A 1 93 ? -29.315 -10.675 50.241 1.00 54.44 93 TYR A C 1
ATOM 785 O O . TYR A 1 93 ? -29.397 -10.309 51.415 1.00 54.44 93 TYR A O 1
ATOM 793 N N . ARG A 1 94 ? -30.059 -10.114 49.283 1.00 52.62 94 ARG A N 1
ATOM 794 C CA . ARG A 1 94 ? -31.133 -9.160 49.559 1.00 52.62 94 ARG A CA 1
ATOM 795 C C . ARG A 1 94 ? -32.374 -9.935 49.997 1.00 52.62 94 ARG A C 1
ATOM 797 O O . ARG A 1 94 ? -33.334 -10.083 49.246 1.00 52.62 94 ARG A O 1
ATOM 804 N N . SER A 1 95 ? -32.352 -10.431 51.230 1.00 40.78 95 SER A N 1
ATOM 805 C CA . SER A 1 95 ? -33.559 -10.908 51.907 1.00 40.78 95 SER A CA 1
ATOM 806 C C . SER A 1 95 ? -34.648 -9.823 51.844 1.00 40.78 95 SER A C 1
ATOM 808 O O . SER A 1 95 ? -34.338 -8.645 52.033 1.00 40.78 95 SER A O 1
ATOM 810 N N . PRO A 1 96 ? -35.930 -10.165 51.628 1.00 49.28 96 PRO A N 1
ATOM 811 C CA . PRO A 1 96 ? -37.018 -9.185 51.639 1.00 49.28 96 PRO A CA 1
ATOM 812 C C . PRO A 1 96 ? -37.403 -8.715 53.056 1.00 49.28 96 PRO A C 1
ATOM 814 O O . PRO A 1 96 ? -38.349 -7.950 53.216 1.00 49.28 96 PRO A O 1
ATOM 817 N N . THR A 1 97 ? -36.704 -9.147 54.103 1.00 43.81 97 THR A N 1
ATOM 818 C CA . THR A 1 97 ? -37.080 -8.867 55.490 1.00 43.81 97 THR A CA 1
ATOM 819 C C . THR A 1 97 ? -36.366 -7.627 56.016 1.00 43.81 97 THR A C 1
ATOM 821 O O . THR A 1 97 ? -35.263 -7.704 56.555 1.00 43.81 97 THR A O 1
ATOM 824 N N . GLY A 1 98 ? -37.020 -6.472 55.882 1.00 49.75 98 GLY A N 1
ATOM 825 C CA . GLY A 1 98 ? -36.787 -5.361 56.799 1.00 49.75 98 GLY A CA 1
ATOM 826 C C . GLY A 1 98 ? -37.163 -5.779 58.226 1.00 49.75 98 GLY A C 1
ATOM 827 O O . GLY A 1 98 ? -38.221 -6.368 58.432 1.00 49.75 98 GLY A O 1
ATOM 828 N N . GLY A 1 99 ? -36.299 -5.492 59.202 1.00 48.47 99 GLY A N 1
ATOM 829 C CA . GLY A 1 99 ? -36.587 -5.720 60.621 1.00 48.47 99 GLY A CA 1
ATOM 830 C C . GLY A 1 99 ? -35.347 -5.767 61.520 1.00 48.47 99 GLY A C 1
ATOM 831 O O . GLY A 1 99 ? -34.858 -6.849 61.802 1.00 48.47 99 GLY A O 1
ATOM 832 N N . SER A 1 100 ? -34.905 -4.581 61.961 1.00 38.47 100 SER A N 1
ATOM 833 C CA . SER A 1 100 ? -34.164 -4.222 63.195 1.00 38.47 100 SER A CA 1
ATOM 834 C C . SER A 1 100 ? -32.858 -4.939 63.617 1.00 38.47 100 SER A C 1
ATOM 836 O O . SER A 1 100 ? -32.840 -6.155 63.777 1.00 38.47 100 SER A O 1
ATOM 838 N N . PRO A 1 101 ? -31.801 -4.191 64.014 1.00 50.69 101 PRO A N 1
ATOM 839 C CA . PRO A 1 101 ? -30.830 -4.687 64.992 1.00 50.69 101 PRO A CA 1
ATOM 840 C C . PRO A 1 101 ? -31.418 -4.576 66.420 1.00 50.69 101 PRO A C 1
ATOM 842 O O . PRO A 1 101 ? -32.129 -3.605 66.698 1.00 50.69 101 PRO A O 1
ATOM 845 N N . PRO A 1 102 ? -31.154 -5.511 67.357 1.00 53.19 102 PRO A N 1
ATOM 846 C CA . PRO A 1 102 ? -31.566 -5.327 68.740 1.00 53.19 102 PRO A CA 1
ATOM 847 C C . PRO A 1 102 ? -30.596 -4.361 69.427 1.00 53.19 102 PRO A C 1
ATOM 849 O O . PRO A 1 102 ? -29.388 -4.590 69.481 1.00 53.19 102 PRO A O 1
ATOM 852 N N . ALA A 1 103 ? -31.141 -3.274 69.967 1.00 48.38 103 ALA A N 1
ATOM 853 C CA . ALA A 1 103 ? -30.465 -2.469 70.969 1.00 48.38 103 ALA A CA 1
ATOM 854 C C . ALA A 1 103 ? -30.289 -3.320 72.238 1.00 48.38 103 ALA A C 1
ATOM 856 O O . ALA A 1 103 ? -31.273 -3.735 72.847 1.00 48.38 103 ALA A O 1
ATOM 857 N N . MET A 1 104 ? -29.044 -3.584 72.631 1.00 50.56 104 MET A N 1
ATOM 858 C CA . MET A 1 104 ? -28.717 -4.111 73.955 1.00 50.56 104 MET A CA 1
ATOM 859 C C . MET A 1 104 ? -28.236 -2.945 74.814 1.00 50.56 104 MET A C 1
ATOM 861 O O . MET A 1 104 ? -27.133 -2.429 74.657 1.00 50.56 104 MET A O 1
ATOM 865 N N . GLN A 1 105 ? -29.147 -2.504 75.673 1.00 50.47 105 GLN A N 1
ATOM 866 C CA . GLN A 1 105 ? -28.961 -1.522 76.726 1.00 50.47 105 GLN A CA 1
ATOM 867 C C . GLN A 1 105 ? -28.454 -2.250 77.974 1.00 50.47 105 GLN A C 1
ATOM 869 O O . GLN A 1 105 ? -29.122 -3.151 78.476 1.00 50.47 105 GLN A O 1
ATOM 874 N N . SER A 1 106 ? -27.300 -1.850 78.501 1.00 46.19 106 SER A N 1
ATOM 875 C CA . SER A 1 106 ? -26.866 -2.240 79.844 1.00 46.19 106 SER A CA 1
ATOM 876 C C . SER A 1 106 ? -26.334 -1.014 80.577 1.00 46.19 106 SER A C 1
ATOM 878 O O . SER A 1 106 ? -25.210 -0.571 80.352 1.00 46.19 106 SER A O 1
ATOM 880 N N . ASN A 1 107 ? -27.196 -0.470 81.436 1.00 48.50 107 ASN A N 1
ATOM 881 C CA . ASN A 1 107 ? -26.868 0.487 82.485 1.00 48.50 107 ASN A CA 1
ATOM 882 C C . ASN A 1 107 ? -25.921 -0.157 83.511 1.00 48.50 107 ASN A C 1
ATOM 884 O O . ASN A 1 107 ? -26.237 -1.222 84.041 1.00 48.50 107 ASN A O 1
ATOM 888 N N . ILE A 1 108 ? -24.843 0.540 83.873 1.00 50.44 108 ILE A N 1
ATOM 889 C CA . ILE A 1 108 ? -24.133 0.375 85.151 1.00 50.44 108 ILE A CA 1
ATOM 890 C C . ILE A 1 108 ? -23.934 1.790 85.733 1.00 50.44 108 ILE A C 1
ATOM 892 O O . ILE A 1 108 ? -23.477 2.659 84.988 1.00 50.44 108 ILE A O 1
ATOM 896 N N . PRO A 1 109 ? -24.312 2.059 87.002 1.00 54.03 109 PRO A N 1
ATOM 897 C CA . PRO A 1 109 ? -24.204 3.382 87.618 1.00 54.03 109 PRO A CA 1
ATOM 898 C C . PRO A 1 109 ? -22.813 3.668 88.223 1.00 54.03 109 PRO A C 1
ATOM 900 O O . PRO A 1 109 ? -22.021 2.763 88.476 1.00 54.03 109 PRO A O 1
ATOM 903 N N . GLU A 1 110 ? -22.566 4.965 88.426 1.00 48.81 110 GLU A N 1
ATOM 904 C CA . GLU A 1 110 ? -21.354 5.681 88.864 1.00 48.81 110 GLU A CA 1
ATOM 905 C C . GLU A 1 110 ? -20.659 5.191 90.150 1.00 48.81 110 GLU A C 1
ATOM 907 O O . GLU A 1 110 ? -21.326 4.822 91.113 1.00 48.81 110 GLU A O 1
ATOM 912 N N . ASN A 1 111 ? -19.328 5.388 90.233 1.00 40.81 111 ASN A N 1
ATOM 913 C CA . ASN A 1 111 ? -18.701 6.007 91.416 1.00 40.81 111 ASN A CA 1
ATOM 914 C C . ASN A 1 111 ? -17.308 6.624 91.112 1.00 40.81 111 ASN A C 1
ATOM 916 O O . ASN A 1 111 ? -16.297 5.933 91.074 1.00 40.81 111 ASN A O 1
ATOM 920 N N . ASN A 1 112 ? -17.311 7.935 90.860 1.00 44.81 112 ASN A N 1
ATOM 921 C CA . ASN A 1 112 ? -16.524 9.007 91.494 1.00 44.81 112 ASN A CA 1
ATOM 922 C C . ASN A 1 112 ? -14.984 8.926 91.719 1.00 44.81 112 ASN A C 1
ATOM 924 O O . ASN A 1 112 ? -14.512 8.148 92.541 1.00 44.81 112 ASN A O 1
ATOM 928 N N . ASN A 1 113 ? -14.303 9.952 91.159 1.00 46.47 113 ASN A N 1
ATOM 929 C CA . ASN A 1 113 ? -13.108 10.691 91.636 1.00 46.47 113 ASN A CA 1
ATOM 930 C C . ASN A 1 113 ? -11.743 9.969 91.714 1.00 46.47 113 ASN A C 1
ATOM 932 O O . ASN A 1 113 ? -11.661 8.856 92.200 1.00 46.47 113 ASN A O 1
ATOM 936 N N . ASN A 1 114 ? -10.581 10.549 91.385 1.00 43.91 114 ASN A N 1
ATOM 937 C CA . ASN A 1 114 ? -10.138 11.860 90.895 1.00 43.91 114 ASN A CA 1
ATOM 938 C C . ASN A 1 114 ? -8.588 11.815 90.750 1.00 43.91 114 ASN A C 1
ATOM 940 O O . ASN A 1 114 ? -7.924 11.134 91.519 1.00 43.91 114 ASN A O 1
ATOM 944 N N . THR A 1 115 ? -8.038 12.632 89.841 1.00 40.75 115 THR A N 1
ATOM 945 C CA . THR A 1 115 ? -6.696 13.267 89.922 1.00 40.75 115 THR A CA 1
ATOM 946 C C . THR A 1 115 ? -5.409 12.441 89.690 1.00 40.75 115 THR A C 1
ATOM 948 O O . THR A 1 115 ? -5.219 11.360 90.229 1.00 40.75 115 THR A O 1
ATOM 951 N N . THR A 1 116 ? -4.464 13.113 89.003 1.00 41.53 116 THR A N 1
ATOM 952 C CA . THR A 1 116 ? -2.999 12.897 88.905 1.00 41.53 116 THR A CA 1
ATOM 953 C C . THR A 1 116 ? -2.532 12.129 87.648 1.00 41.53 116 THR A C 1
ATOM 955 O O . THR A 1 116 ? -2.812 10.950 87.490 1.00 41.53 116 THR A O 1
ATOM 958 N N . THR A 1 117 ? -2.089 12.828 86.585 1.00 43.16 117 THR A N 1
ATOM 959 C CA . THR A 1 117 ? -0.672 13.166 86.246 1.00 43.16 117 THR A CA 1
ATOM 960 C C . THR A 1 117 ? 0.201 11.897 86.195 1.00 43.16 117 THR A C 1
ATOM 962 O O . THR A 1 117 ? 0.285 11.199 87.196 1.00 43.16 117 THR A O 1
ATOM 965 N N . SER A 1 118 ? 0.854 11.491 85.107 1.00 45.31 118 SER A N 1
ATOM 966 C CA . SER A 1 118 ? 1.745 12.240 84.215 1.00 45.31 118 SER A CA 1
ATOM 967 C C . SER A 1 118 ? 2.140 11.356 83.011 1.00 45.31 118 SER A C 1
ATOM 969 O O . SER A 1 118 ? 2.152 10.141 83.168 1.00 45.31 118 SER A O 1
ATOM 971 N N . GLU A 1 119 ? 2.522 11.999 81.894 1.00 43.62 119 GLU A N 1
ATOM 972 C CA . GLU A 1 119 ? 3.609 11.619 80.948 1.00 43.62 119 GLU A CA 1
ATOM 973 C C . GLU A 1 119 ? 3.437 10.301 80.148 1.00 43.62 119 GLU A C 1
ATOM 975 O O . GLU A 1 119 ? 3.240 9.232 80.705 1.00 43.62 119 GLU A O 1
ATOM 980 N N . ASP A 1 120 ? 3.458 10.271 78.810 1.00 41.88 120 ASP A N 1
ATOM 981 C CA . ASP A 1 120 ? 4.480 10.791 77.881 1.00 41.88 120 ASP A CA 1
ATOM 982 C C . ASP A 1 120 ? 3.866 10.841 76.451 1.00 41.88 120 ASP A C 1
ATOM 984 O O . ASP A 1 120 ? 3.357 9.836 75.958 1.00 41.88 120 ASP A O 1
ATOM 988 N N . SER A 1 121 ? 3.564 12.034 75.928 1.00 52.41 121 SER A N 1
ATOM 989 C CA . SER A 1 121 ? 4.308 12.800 74.899 1.00 52.41 121 SER A CA 1
ATOM 990 C C . SER A 1 121 ? 3.788 12.634 73.459 1.00 52.41 121 SER A C 1
ATOM 992 O O . SER A 1 121 ? 4.038 11.654 72.762 1.00 52.41 121 SER A O 1
ATOM 994 N N . ASP A 1 122 ? 3.071 13.679 73.039 1.00 49.12 122 ASP A N 1
ATOM 995 C CA . ASP A 1 122 ? 2.795 14.123 71.669 1.00 49.12 122 ASP A CA 1
ATOM 996 C C . ASP A 1 122 ? 4.035 14.871 71.142 1.00 49.12 122 ASP A C 1
ATOM 998 O O . ASP A 1 122 ? 4.619 15.664 71.880 1.00 49.12 122 ASP A O 1
ATOM 1002 N N . ASP A 1 123 ? 4.423 14.659 69.885 1.00 46.78 123 ASP A N 1
ATOM 1003 C CA . ASP A 1 123 ? 5.084 15.723 69.122 1.00 46.78 123 ASP A CA 1
ATOM 1004 C C . ASP A 1 123 ? 4.663 15.652 67.653 1.00 46.78 123 ASP A C 1
ATOM 1006 O O . ASP A 1 123 ? 5.266 15.000 66.793 1.00 46.78 123 ASP A O 1
ATOM 1010 N N . SER A 1 124 ? 3.557 16.330 67.384 1.00 48.84 124 SER A N 1
ATOM 1011 C CA . SER A 1 124 ? 3.195 16.830 66.070 1.00 48.84 124 SER A CA 1
ATOM 1012 C C . SER A 1 124 ? 3.995 18.105 65.757 1.00 48.84 124 SER A C 1
ATOM 1014 O O . SER A 1 124 ? 3.888 19.102 66.464 1.00 48.84 124 SER A O 1
ATOM 1016 N N . THR A 1 125 ? 4.699 18.114 64.616 1.00 47.38 125 THR A N 1
ATOM 1017 C CA . THR A 1 125 ? 5.168 19.325 63.894 1.00 47.38 125 THR A CA 1
ATOM 1018 C C . THR A 1 125 ? 4.144 20.468 63.975 1.00 47.38 125 THR A C 1
ATOM 1020 O O . THR A 1 125 ? 2.962 20.170 63.765 1.00 47.38 125 THR A O 1
ATOM 1023 N N . PRO A 1 126 ? 4.516 21.764 64.135 1.00 51.84 126 PRO A N 1
ATOM 1024 C CA . PRO A 1 126 ? 4.900 22.590 62.969 1.00 51.84 126 PRO A CA 1
ATOM 1025 C C . PRO A 1 126 ? 5.712 23.891 63.282 1.00 51.84 126 PRO A C 1
ATOM 1027 O O . PRO A 1 126 ? 6.153 24.123 64.399 1.00 51.84 126 PRO A O 1
ATOM 1030 N N . HIS A 1 127 ? 5.797 24.776 62.270 1.00 40.25 127 HIS A N 1
ATOM 1031 C CA . HIS A 1 127 ? 6.183 26.210 62.256 1.00 40.25 127 HIS A CA 1
ATOM 1032 C C . HIS A 1 127 ? 7.631 26.506 61.803 1.00 40.25 127 HIS A C 1
ATOM 1034 O O . HIS A 1 127 ? 8.593 26.138 62.457 1.00 40.25 127 HIS A O 1
ATOM 1040 N N . SER A 1 128 ? 7.878 26.987 60.576 1.00 45.47 128 SER A N 1
ATOM 1041 C CA . SER A 1 128 ? 7.585 28.313 59.980 1.00 45.47 128 SER A CA 1
ATOM 1042 C C . SER A 1 128 ? 8.348 29.471 60.641 1.00 45.47 128 SER A C 1
ATOM 1044 O O . SER A 1 128 ? 8.237 29.691 61.841 1.00 45.47 128 SER A O 1
ATOM 1046 N N . GLY A 1 129 ? 9.100 30.223 59.828 1.00 39.75 129 GLY A N 1
ATOM 1047 C CA . GLY A 1 129 ? 9.908 31.378 60.242 1.00 39.75 129 GLY A CA 1
ATOM 1048 C C . GLY A 1 129 ? 11.008 31.695 59.217 1.00 39.75 129 GLY A C 1
ATOM 1049 O O . GLY A 1 129 ? 12.113 31.189 59.322 1.00 39.75 129 GLY A O 1
ATOM 1050 N N . THR A 1 130 ? 10.692 32.310 58.074 1.00 38.19 130 THR A N 1
ATOM 1051 C CA . THR A 1 130 ? 10.761 33.768 57.818 1.00 38.19 130 THR A CA 1
ATOM 1052 C C . THR A 1 130 ? 12.086 34.286 57.226 1.00 38.19 130 THR A C 1
ATOM 1054 O O . THR A 1 130 ? 13.080 34.410 57.924 1.00 38.19 130 THR A O 1
ATOM 1057 N N . ILE A 1 131 ? 11.963 34.747 55.970 1.00 41.19 131 ILE A N 1
ATOM 1058 C CA . ILE A 1 131 ? 12.398 36.058 55.434 1.00 41.19 131 ILE A CA 1
ATOM 1059 C C . ILE A 1 131 ? 13.858 36.244 54.954 1.00 41.19 131 ILE A C 1
ATOM 1061 O O . ILE A 1 131 ? 14.819 36.022 55.674 1.00 41.19 131 ILE A O 1
ATOM 1065 N N . ALA A 1 132 ? 13.925 36.836 53.746 1.00 35.81 132 ALA A N 1
ATOM 1066 C CA . ALA A 1 132 ? 15.024 37.557 53.086 1.00 35.81 132 ALA A CA 1
ATOM 1067 C C . ALA A 1 132 ? 16.238 36.718 52.646 1.00 35.81 132 ALA A C 1
ATOM 1069 O O . ALA A 1 132 ? 16.828 35.985 53.412 1.00 35.81 132 ALA A O 1
ATOM 1070 N N . GLY A 1 133 ? 16.739 36.799 51.420 1.00 37.50 133 GLY A N 1
ATOM 1071 C CA . GLY A 1 133 ? 16.459 37.689 50.312 1.00 37.50 133 GLY A CA 1
ATOM 1072 C C . GLY A 1 133 ? 17.623 37.596 49.318 1.00 37.50 133 GLY A C 1
ATOM 1073 O O . GLY A 1 133 ? 18.759 37.374 49.712 1.00 37.50 133 GLY A O 1
ATOM 1074 N N . ILE A 1 134 ? 17.314 37.868 48.049 1.00 43.66 134 ILE A N 1
ATOM 1075 C CA . ILE A 1 134 ? 18.200 38.571 47.112 1.00 43.66 134 ILE A CA 1
ATOM 1076 C C . ILE A 1 134 ? 19.326 37.741 46.427 1.00 43.66 134 ILE A C 1
ATOM 1078 O O . ILE A 1 134 ? 20.271 37.272 47.045 1.00 43.66 134 ILE A O 1
ATOM 1082 N N . LYS A 1 135 ? 19.258 37.770 45.082 1.00 38.34 135 LYS A N 1
ATOM 1083 C CA . LYS A 1 135 ? 20.340 37.706 44.067 1.00 38.34 135 LYS A CA 1
ATOM 1084 C C . LYS A 1 135 ? 20.895 36.350 43.589 1.00 38.34 135 LYS A C 1
ATOM 1086 O O . LYS A 1 135 ? 21.784 35.750 44.174 1.00 38.34 135 LYS A O 1
ATOM 1091 N N . ARG A 1 136 ? 20.509 36.023 42.344 1.00 45.91 136 ARG A N 1
ATOM 1092 C CA . ARG A 1 136 ? 21.444 35.597 41.275 1.00 45.91 136 ARG A CA 1
ATOM 1093 C C . ARG A 1 136 ? 22.525 36.681 41.065 1.00 45.91 136 ARG A C 1
ATOM 1095 O O . ARG A 1 136 ? 22.189 37.861 41.200 1.00 45.91 136 ARG A O 1
ATOM 1102 N N . PRO A 1 137 ? 23.770 36.322 40.693 1.00 43.53 137 PRO A N 1
ATOM 1103 C CA . PRO A 1 137 ? 24.111 36.285 39.263 1.00 43.53 137 PRO A CA 1
ATOM 1104 C C . PRO A 1 137 ? 25.105 35.178 38.840 1.00 43.53 137 PRO A C 1
ATOM 1106 O O . PRO A 1 137 ? 25.884 34.655 39.628 1.00 43.53 137 PRO A O 1
ATOM 1109 N N . SER A 1 138 ? 25.052 34.858 37.544 1.00 42.03 138 SER A N 1
ATOM 1110 C CA . SER A 1 138 ? 26.115 34.224 36.744 1.00 42.03 138 SER A CA 1
ATOM 1111 C C . SER A 1 138 ? 27.406 35.067 36.782 1.00 42.03 138 SER A C 1
ATOM 1113 O O . SER A 1 138 ? 27.301 36.285 36.952 1.00 42.03 138 SER A O 1
ATOM 1115 N N . PRO A 1 139 ? 28.603 34.456 36.669 1.00 48.06 139 PRO A N 1
ATOM 1116 C CA . PRO A 1 139 ? 29.341 34.537 35.392 1.00 48.06 139 PRO A CA 1
ATOM 1117 C C . PRO A 1 139 ? 30.218 33.298 35.049 1.00 48.06 139 PRO A C 1
ATOM 1119 O O . PRO A 1 139 ? 30.751 32.625 35.927 1.00 48.06 139 PRO A O 1
ATOM 1122 N N . GLU A 1 140 ? 30.396 33.025 33.752 1.00 36.56 140 GLU A N 1
ATOM 1123 C CA . GLU A 1 140 ? 31.636 32.463 33.147 1.00 36.56 140 GLU A CA 1
ATOM 1124 C C . GLU A 1 140 ? 32.638 33.632 32.913 1.00 36.56 140 GLU A C 1
ATOM 1126 O O . GLU A 1 140 ? 32.133 34.761 32.895 1.00 36.56 140 GLU A O 1
ATOM 1131 N N . PRO A 1 141 ? 33.981 33.477 32.688 1.00 52.91 141 PRO A N 1
ATOM 1132 C CA . PRO A 1 141 ? 34.639 32.461 31.826 1.00 52.91 141 PRO A CA 1
ATOM 1133 C C . PRO A 1 141 ? 36.118 32.044 32.172 1.00 52.91 141 PRO A C 1
ATOM 1135 O O . PRO A 1 141 ? 36.713 32.542 33.123 1.00 52.91 141 PRO A O 1
ATOM 1138 N N . THR A 1 142 ? 36.729 31.208 31.298 1.00 37.56 142 THR A N 1
ATOM 1139 C CA . THR A 1 142 ? 38.188 30.918 31.055 1.00 37.56 142 THR A CA 1
ATOM 1140 C C . THR A 1 142 ? 38.984 30.153 32.134 1.00 37.56 142 THR A C 1
ATOM 1142 O O . THR A 1 142 ? 38.772 30.374 33.314 1.00 37.56 142 THR A O 1
ATOM 1145 N N . ASP A 1 143 ? 39.958 29.264 31.892 1.00 38.59 143 ASP A N 1
ATOM 1146 C CA . ASP A 1 143 ? 40.647 28.638 30.745 1.00 38.59 143 ASP A CA 1
ATOM 1147 C C . ASP A 1 143 ? 41.517 27.475 31.326 1.00 38.59 143 ASP A C 1
ATOM 1149 O O . ASP A 1 143 ? 41.709 27.394 32.538 1.00 38.59 143 ASP A O 1
ATOM 1153 N N . VAL A 1 144 ? 42.035 26.592 30.462 1.00 39.22 144 VAL A N 1
ATOM 1154 C CA . VAL A 1 144 ? 43.064 25.542 30.658 1.00 39.22 144 VAL A CA 1
ATOM 1155 C C . VAL A 1 144 ? 42.824 24.361 31.616 1.00 39.22 144 VAL A C 1
ATOM 1157 O O . VAL A 1 144 ? 43.054 24.394 32.818 1.00 39.22 144 VAL A O 1
ATOM 1160 N N . GLY A 1 145 ? 42.675 23.192 30.986 1.00 33.34 145 GLY A N 1
ATOM 1161 C CA . GLY A 1 145 ? 43.778 22.233 31.075 1.00 33.34 145 GLY A CA 1
ATOM 1162 C C . GLY A 1 145 ? 43.618 21.053 32.032 1.00 33.34 145 GLY A C 1
ATOM 1163 O O . GLY A 1 145 ? 44.079 21.064 33.165 1.00 33.34 145 GLY A O 1
ATOM 1164 N N . ALA A 1 146 ? 43.221 19.940 31.416 1.00 37.88 146 ALA A N 1
ATOM 1165 C CA . ALA A 1 146 ? 43.853 18.637 31.588 1.00 37.88 146 ALA A CA 1
ATOM 1166 C C . ALA A 1 146 ? 43.276 17.642 32.618 1.00 37.88 146 ALA A C 1
ATOM 1168 O O . ALA A 1 146 ? 43.030 17.911 33.787 1.00 37.88 146 ALA A O 1
ATOM 1169 N N . LYS A 1 147 ? 43.289 16.399 32.114 1.00 39.66 147 LYS A N 1
ATOM 1170 C CA . LYS A 1 147 ? 43.383 15.105 32.803 1.00 39.66 147 LYS A CA 1
ATOM 1171 C C . LYS A 1 147 ? 42.054 14.409 33.098 1.00 39.66 147 LYS A C 1
ATOM 1173 O O . LYS A 1 147 ? 41.463 14.499 34.164 1.00 39.66 147 LYS A O 1
ATOM 1178 N N . ASN A 1 148 ? 41.663 13.609 32.099 1.00 46.62 148 ASN A N 1
ATOM 1179 C CA . ASN A 1 148 ? 41.440 12.169 32.246 1.00 46.62 148 ASN A CA 1
ATOM 1180 C C . ASN A 1 148 ? 41.022 11.724 33.646 1.00 46.62 148 ASN A C 1
ATOM 1182 O O . ASN A 1 148 ? 41.877 11.379 34.454 1.00 46.62 148 ASN A O 1
ATOM 1186 N N . GLN A 1 149 ? 39.715 11.642 33.884 1.00 46.69 149 GLN A N 1
ATOM 1187 C CA . GLN A 1 149 ? 39.149 10.753 34.899 1.00 46.69 149 GLN A CA 1
ATOM 1188 C C . GLN A 1 149 ? 37.635 10.604 34.695 1.00 46.69 149 GLN A C 1
ATOM 1190 O O . GLN A 1 149 ? 36.816 10.835 35.584 1.00 46.69 149 GLN A O 1
ATOM 1195 N N . ARG A 1 150 ? 37.217 10.161 33.500 1.00 45.31 150 ARG A N 1
ATOM 1196 C CA . ARG A 1 150 ? 35.895 9.533 33.394 1.00 45.31 150 ARG A CA 1
ATOM 1197 C C . ARG A 1 150 ? 36.011 8.123 33.943 1.00 45.31 150 ARG A C 1
ATOM 1199 O O . ARG A 1 150 ? 36.402 7.194 33.244 1.00 45.31 150 ARG A O 1
ATOM 1206 N N . LYS A 1 151 ? 35.688 8.040 35.237 1.00 40.53 151 LYS A N 1
ATOM 1207 C CA . LYS A 1 151 ? 35.245 6.856 35.971 1.00 40.53 151 LYS A CA 1
ATOM 1208 C C . LYS A 1 151 ? 34.733 5.797 35.002 1.00 40.53 151 LYS A C 1
ATOM 1210 O O . LYS A 1 151 ? 33.744 6.014 34.300 1.00 40.53 151 LYS A O 1
ATOM 1215 N N . THR A 1 152 ? 35.423 4.665 34.997 1.00 43.59 152 THR A N 1
ATOM 1216 C CA . THR A 1 152 ? 34.992 3.397 34.425 1.00 43.59 152 THR A CA 1
ATOM 1217 C C . THR A 1 152 ? 33.621 3.055 35.000 1.00 43.59 152 THR A C 1
ATOM 1219 O O . THR A 1 152 ? 33.487 2.396 36.030 1.00 43.59 152 THR A O 1
ATOM 1222 N N . LYS A 1 153 ? 32.556 3.539 34.351 1.00 44.91 153 LYS A N 1
ATOM 1223 C CA . LYS A 1 153 ? 31.202 3.079 34.632 1.00 44.91 153 LYS A CA 1
ATOM 1224 C C . LYS A 1 153 ? 31.100 1.703 34.003 1.00 44.91 153 LYS A C 1
ATOM 1226 O O . LYS A 1 153 ? 30.741 1.563 32.839 1.00 44.91 153 LYS A O 1
ATOM 1231 N N . SER A 1 154 ? 31.590 0.737 34.777 1.00 41.34 154 SER A N 1
ATOM 1232 C CA . SER A 1 154 ? 31.194 -0.661 34.805 1.00 41.34 154 SER A CA 1
ATOM 1233 C C . SER A 1 154 ? 30.230 -0.998 33.677 1.00 41.34 154 SER A C 1
ATOM 1235 O O . SER A 1 154 ? 29.044 -0.661 33.728 1.00 41.34 154 SER A O 1
ATOM 1237 N N . GLN A 1 155 ? 30.757 -1.679 32.655 1.00 48.38 155 GLN A N 1
ATOM 1238 C CA . GLN A 1 155 ? 29.939 -2.447 31.734 1.00 48.38 155 GLN A CA 1
ATOM 1239 C C . GLN A 1 155 ? 29.111 -3.405 32.591 1.00 48.38 155 GLN A C 1
ATOM 1241 O O . GLN A 1 155 ? 29.557 -4.491 32.960 1.00 48.38 155 GLN A O 1
ATOM 1246 N N . LYS A 1 156 ? 27.897 -2.979 32.958 1.00 48.69 156 LYS A N 1
ATOM 1247 C CA . LYS A 1 156 ? 26.841 -3.880 33.389 1.00 48.69 156 LYS A CA 1
ATOM 1248 C C . LYS A 1 156 ? 26.718 -4.845 32.226 1.00 48.69 156 LYS A C 1
ATOM 1250 O O . LYS A 1 156 ? 26.173 -4.476 31.185 1.00 48.69 156 LYS A O 1
ATOM 1255 N N . LYS A 1 157 ? 27.288 -6.045 32.391 1.00 50.25 157 LYS A N 1
ATOM 1256 C CA . LYS A 1 157 ? 26.964 -7.214 31.583 1.00 50.25 157 LYS A CA 1
ATOM 1257 C C . LYS A 1 157 ? 25.456 -7.157 31.424 1.00 50.25 157 LYS A C 1
ATOM 1259 O O . LYS A 1 157 ? 24.734 -7.271 32.418 1.00 50.25 157 LYS A O 1
ATOM 1264 N N . LYS A 1 158 ? 24.994 -6.839 30.211 1.00 55.69 158 LYS A N 1
ATOM 1265 C CA . LYS A 1 158 ? 23.581 -6.915 29.877 1.00 55.69 158 LYS A CA 1
ATOM 1266 C C . LYS A 1 158 ? 23.242 -8.373 30.135 1.00 55.69 158 LYS A C 1
ATOM 12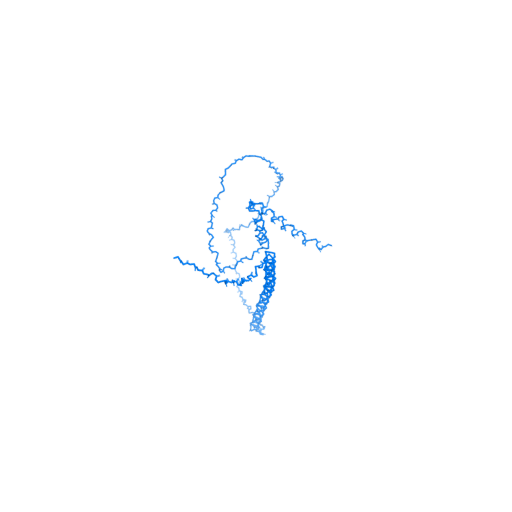68 O O . LYS A 1 158 ? 23.622 -9.238 29.351 1.00 55.69 158 LYS A O 1
ATOM 1273 N N . LYS A 1 159 ? 22.626 -8.647 31.290 1.00 56.03 159 LYS A N 1
ATOM 1274 C CA . LYS A 1 159 ? 21.864 -9.874 31.500 1.00 56.03 159 LYS A CA 1
ATOM 1275 C C . LYS A 1 159 ? 21.053 -10.013 30.226 1.00 56.03 159 LYS A C 1
ATOM 1277 O O . LYS A 1 159 ? 20.450 -9.017 29.814 1.00 56.03 159 LYS A O 1
ATOM 1282 N N . LYS A 1 160 ? 21.190 -11.154 29.538 1.00 54.09 160 LYS A N 1
ATOM 1283 C CA . LYS A 1 160 ? 20.408 -11.422 28.335 1.00 54.09 160 LYS A CA 1
ATOM 1284 C C . LYS A 1 160 ? 18.983 -11.051 28.705 1.00 54.09 160 LYS A C 1
ATOM 1286 O O . LYS A 1 160 ? 18.453 -11.593 29.669 1.00 54.09 160 LYS A O 1
ATOM 1291 N N . ARG A 1 161 ? 18.484 -9.993 28.064 1.00 54.94 161 ARG A N 1
ATOM 1292 C CA . ARG A 1 161 ? 17.118 -9.532 28.259 1.00 54.94 161 ARG A CA 1
ATOM 1293 C C . ARG A 1 161 ? 16.274 -10.775 28.027 1.00 54.94 161 ARG A C 1
ATOM 1295 O O . ARG A 1 161 ? 16.527 -11.442 27.020 1.00 54.94 161 ARG A O 1
ATOM 1302 N N . ASP A 1 162 ? 15.449 -11.145 29.003 1.00 55.41 162 ASP A N 1
ATOM 1303 C CA . ASP A 1 162 ? 14.667 -12.374 28.921 1.00 55.41 162 ASP A CA 1
ATOM 1304 C C . ASP A 1 162 ? 13.963 -12.368 27.555 1.00 55.41 162 ASP A C 1
ATOM 1306 O O . ASP A 1 162 ? 13.269 -11.389 27.255 1.00 55.41 162 ASP A O 1
ATOM 1310 N N . PRO A 1 163 ? 14.217 -13.358 26.675 1.00 65.94 163 PRO A N 1
ATOM 1311 C CA . PRO A 1 163 ? 13.591 -13.414 25.357 1.00 65.94 163 PRO A CA 1
ATOM 1312 C C . PRO A 1 163 ? 12.058 -13.359 25.410 1.00 65.94 163 PRO A C 1
ATOM 1314 O O . PRO A 1 163 ? 11.444 -13.034 24.398 1.00 65.94 163 PRO A O 1
ATOM 1317 N N . ASN A 1 164 ? 11.461 -13.633 26.576 1.00 57.31 164 ASN A N 1
ATOM 1318 C CA . ASN A 1 164 ? 10.022 -13.614 26.813 1.00 57.31 164 ASN A CA 1
ATOM 1319 C C . ASN A 1 164 ? 9.499 -12.322 27.465 1.00 57.31 164 ASN A C 1
ATOM 1321 O O . ASN A 1 164 ? 8.301 -12.227 27.726 1.00 57.31 164 ASN A O 1
ATOM 1325 N N . GLU A 1 165 ? 10.334 -11.315 27.744 1.00 65.56 165 GLU A N 1
ATOM 1326 C CA . GLU A 1 165 ? 9.826 -10.050 28.288 1.00 65.56 165 GLU A CA 1
ATOM 1327 C C . GLU A 1 165 ? 9.287 -9.155 27.154 1.00 65.56 165 GLU A C 1
ATOM 1329 O O . GLU A 1 165 ? 10.032 -8.859 26.209 1.00 65.56 165 GLU A O 1
ATOM 1334 N N . PRO A 1 166 ? 8.030 -8.664 27.232 1.00 61.72 166 PRO A N 1
ATOM 1335 C CA . PRO A 1 166 ? 7.476 -7.779 26.218 1.00 61.72 166 PRO A CA 1
ATOM 1336 C C . PRO A 1 166 ? 8.364 -6.541 26.082 1.00 61.72 166 PRO A C 1
ATOM 1338 O O . PRO A 1 166 ? 8.598 -5.769 27.019 1.00 61.72 166 PRO A O 1
ATOM 1341 N N . GLN A 1 167 ? 8.929 -6.374 24.891 1.00 67.81 167 GLN A N 1
ATOM 1342 C CA . GLN A 1 167 ? 9.827 -5.274 24.603 1.00 67.81 167 GLN A CA 1
ATOM 1343 C C . GLN A 1 167 ? 9.030 -3.970 24.705 1.00 67.81 167 GLN A C 1
ATOM 1345 O O . GLN A 1 167 ? 8.138 -3.740 23.896 1.00 67.81 167 GLN A O 1
ATOM 1350 N N . LYS A 1 168 ? 9.332 -3.142 25.722 1.00 64.38 168 LYS A N 1
ATOM 1351 C CA . LYS A 1 168 ? 8.682 -1.832 25.913 1.00 64.38 168 LYS A CA 1
ATOM 1352 C C . LYS A 1 168 ? 8.568 -1.105 24.567 1.00 64.38 168 LYS A C 1
ATOM 1354 O O . LYS A 1 168 ? 9.590 -1.042 23.870 1.00 64.38 168 LYS A O 1
ATOM 1359 N N . PRO A 1 169 ? 7.380 -0.579 24.216 1.00 63.50 169 PRO A N 1
ATOM 1360 C CA . PRO A 1 169 ? 7.201 0.112 22.952 1.00 63.50 169 PRO A CA 1
ATOM 1361 C C . PRO A 1 169 ? 8.207 1.260 22.876 1.00 63.50 169 PRO A C 1
ATOM 1363 O O . PRO A 1 169 ? 8.413 2.005 23.838 1.00 63.50 169 PRO A O 1
ATOM 1366 N N . VAL A 1 170 ? 8.907 1.340 21.751 1.00 72.75 170 VAL A N 1
ATOM 1367 C CA . VAL A 1 170 ? 9.891 2.390 21.504 1.00 72.75 170 VAL A CA 1
ATOM 1368 C C . VAL A 1 170 ? 9.116 3.680 21.229 1.00 72.75 170 VAL A C 1
ATOM 1370 O O . VAL A 1 170 ? 8.207 3.676 20.406 1.00 72.75 170 VAL A O 1
ATOM 1373 N N . SER A 1 171 ? 9.442 4.769 21.934 1.00 83.62 171 SER A N 1
ATOM 1374 C CA . SER A 1 171 ? 8.834 6.088 21.684 1.00 83.62 171 SER A CA 1
ATOM 1375 C C . SER A 1 171 ? 9.040 6.516 20.224 1.00 83.62 171 SER A C 1
ATOM 1377 O O . SER A 1 171 ? 10.073 6.187 19.636 1.00 83.62 171 SER A O 1
ATOM 1379 N N . ALA A 1 172 ? 8.103 7.286 19.659 1.00 83.19 172 ALA A N 1
ATOM 1380 C CA . ALA A 1 172 ? 8.182 7.798 18.288 1.00 83.19 172 ALA A CA 1
ATOM 1381 C C . ALA A 1 172 ? 9.514 8.521 18.014 1.00 83.19 172 ALA A C 1
ATOM 1383 O O . ALA A 1 172 ? 10.183 8.214 17.029 1.00 83.19 172 ALA A O 1
ATOM 1384 N N . TYR A 1 173 ? 9.975 9.363 18.948 1.00 84.94 173 TYR A N 1
ATOM 1385 C CA . TYR A 1 173 ? 11.281 10.023 18.848 1.00 84.94 173 TYR A CA 1
ATOM 1386 C C . TYR A 1 173 ? 12.447 9.028 18.828 1.00 84.94 173 TYR A C 1
ATOM 1388 O O . TYR A 1 173 ? 13.432 9.225 18.131 1.00 84.94 173 TYR A O 1
ATOM 1396 N N . ALA A 1 174 ? 12.355 7.923 19.571 1.00 86.06 174 ALA A N 1
ATOM 1397 C CA . ALA A 1 174 ? 13.419 6.924 19.612 1.00 86.06 174 ALA A CA 1
ATOM 1398 C C . ALA A 1 174 ? 13.473 6.062 18.338 1.00 86.06 174 ALA A C 1
ATOM 1400 O O . ALA A 1 174 ? 14.557 5.603 17.976 1.00 86.06 174 ALA A O 1
ATOM 1401 N N . LEU A 1 175 ? 12.346 5.853 17.650 1.00 87.69 175 LEU A N 1
ATOM 1402 C CA . LEU A 1 175 ? 12.333 5.270 16.303 1.00 87.69 175 LEU A CA 1
ATOM 1403 C C . LEU A 1 175 ? 12.929 6.257 15.295 1.00 87.69 175 LEU A C 1
ATOM 1405 O O . LEU A 1 175 ? 13.908 5.927 14.630 1.00 87.69 175 LEU A O 1
ATOM 1409 N N . PHE A 1 176 ? 12.440 7.500 15.299 1.00 87.75 176 PHE A N 1
ATOM 1410 C CA . PHE A 1 176 ? 12.940 8.574 14.442 1.00 87.75 176 PHE A CA 1
ATOM 1411 C C . PHE A 1 176 ? 14.445 8.801 14.603 1.00 87.75 176 PHE A C 1
ATOM 1413 O O . PHE A 1 176 ? 15.171 8.940 13.619 1.00 87.75 176 PHE A O 1
ATOM 1420 N N . PHE A 1 177 ? 14.934 8.779 15.843 1.00 90.75 177 PHE A N 1
ATOM 1421 C CA . PHE A 1 177 ? 16.347 8.950 16.132 1.00 90.75 177 PHE A CA 1
ATOM 1422 C C . PHE A 1 177 ? 17.176 7.815 15.542 1.00 90.75 177 PHE A C 1
ATOM 1424 O O . PHE A 1 177 ? 18.204 8.081 14.932 1.00 90.75 177 PHE A O 1
ATOM 1431 N N . ARG A 1 178 ? 16.738 6.556 15.677 1.00 91.38 178 ARG A N 1
ATOM 1432 C CA . ARG A 1 178 ? 17.468 5.398 15.133 1.00 91.38 178 ARG A CA 1
ATOM 1433 C C . ARG A 1 178 ? 17.531 5.436 13.609 1.00 91.38 178 ARG A C 1
ATOM 1435 O O . ARG A 1 178 ? 18.610 5.215 13.061 1.00 91.38 178 ARG A O 1
ATOM 1442 N N . ASP A 1 179 ? 16.418 5.749 12.958 1.00 92.25 179 ASP A N 1
ATOM 1443 C CA . ASP A 1 179 ? 16.320 5.750 11.498 1.00 92.25 179 ASP A CA 1
ATOM 1444 C C . ASP A 1 179 ? 17.105 6.922 10.896 1.00 92.25 179 ASP A C 1
ATOM 1446 O O . ASP A 1 179 ? 17.944 6.736 10.012 1.00 92.25 179 ASP A O 1
ATOM 1450 N N . THR A 1 180 ? 16.937 8.121 11.455 1.00 89.50 180 THR A N 1
ATOM 1451 C CA . THR A 1 180 ? 17.636 9.327 10.988 1.00 89.50 180 THR A CA 1
ATOM 1452 C C . THR A 1 180 ? 19.132 9.262 11.297 1.00 89.50 180 THR A C 1
ATOM 1454 O O . THR A 1 180 ? 19.961 9.596 10.449 1.00 89.50 180 THR A O 1
ATOM 1457 N N . GLN A 1 181 ? 19.519 8.755 12.474 1.00 91.12 181 GLN A N 1
ATOM 1458 C CA . GLN A 1 181 ? 20.927 8.534 12.806 1.00 91.12 181 GLN A CA 1
ATOM 1459 C C . GLN A 1 181 ? 21.577 7.535 11.837 1.00 91.12 181 GLN A C 1
ATOM 1461 O O . GLN A 1 181 ? 22.716 7.754 11.418 1.00 91.12 181 GLN A O 1
ATOM 1466 N N . ALA A 1 182 ? 20.884 6.447 11.481 1.00 91.12 182 ALA A N 1
ATOM 1467 C CA . ALA A 1 182 ? 21.392 5.457 10.533 1.00 91.12 182 ALA A CA 1
ATOM 1468 C C . ALA A 1 182 ? 21.572 6.054 9.129 1.00 91.12 182 ALA A C 1
ATOM 1470 O O . ALA A 1 182 ? 22.618 5.841 8.514 1.00 91.12 182 ALA A O 1
ATOM 1471 N N . ALA A 1 183 ? 20.610 6.855 8.665 1.00 92.00 183 ALA A N 1
ATOM 1472 C CA . ALA A 1 183 ? 20.689 7.543 7.380 1.00 92.00 183 ALA A CA 1
ATOM 1473 C C . ALA A 1 183 ? 21.876 8.522 7.318 1.00 92.00 183 ALA A C 1
ATOM 1475 O O . ALA A 1 183 ? 22.702 8.438 6.407 1.00 92.00 183 ALA A O 1
ATOM 1476 N N . ILE A 1 184 ? 22.023 9.396 8.322 1.00 89.56 184 ILE A N 1
ATOM 1477 C CA . ILE A 1 184 ? 23.105 10.395 8.361 1.00 89.56 184 ILE A CA 1
ATOM 1478 C C . ILE A 1 184 ? 24.470 9.714 8.464 1.00 89.56 184 ILE A C 1
ATOM 1480 O O . ILE A 1 184 ? 25.408 10.110 7.775 1.00 89.56 184 ILE A O 1
ATOM 1484 N N . LYS A 1 185 ? 24.594 8.671 9.293 1.00 89.50 185 LYS A N 1
ATOM 1485 C CA . LYS A 1 185 ? 25.851 7.930 9.445 1.00 89.50 185 LYS A CA 1
ATOM 1486 C C . LYS A 1 185 ? 26.221 7.139 8.188 1.00 89.50 185 LYS A C 1
ATOM 1488 O O . LYS A 1 185 ? 27.405 6.990 7.905 1.00 89.50 185 LYS A O 1
ATOM 1493 N N . GLY A 1 186 ? 25.231 6.648 7.439 1.00 88.44 186 GLY A N 1
ATOM 1494 C CA . GLY A 1 186 ? 25.449 5.999 6.145 1.00 88.44 186 GLY A CA 1
ATOM 1495 C C . GLY A 1 186 ? 26.017 6.957 5.096 1.00 88.44 186 GLY A C 1
ATOM 1496 O O . GLY A 1 186 ? 26.867 6.561 4.307 1.00 88.44 186 GLY A O 1
ATOM 1497 N N . GLN A 1 187 ? 25.598 8.224 5.129 1.00 86.00 187 GLN A N 1
ATOM 1498 C CA . GLN A 1 187 ? 26.106 9.268 4.233 1.00 86.00 187 GLN A CA 1
ATOM 1499 C C . GLN A 1 187 ? 27.428 9.883 4.720 1.00 86.00 187 GLN A C 1
ATOM 1501 O O . GLN A 1 187 ? 28.283 10.229 3.911 1.00 86.00 187 GLN A O 1
ATOM 1506 N N . ASN A 1 188 ? 27.615 9.997 6.038 1.00 81.56 188 ASN A N 1
ATOM 1507 C CA . ASN A 1 188 ? 28.772 10.628 6.668 1.00 81.56 188 ASN A CA 1
ATOM 1508 C C . ASN A 1 188 ? 29.405 9.679 7.700 1.00 81.56 188 ASN A C 1
ATOM 1510 O O . ASN A 1 188 ? 29.236 9.872 8.909 1.00 81.56 188 ASN A O 1
ATOM 1514 N N . PRO A 1 189 ? 30.163 8.657 7.263 1.00 83.88 189 PRO A N 1
ATOM 1515 C CA . PRO A 1 189 ? 30.740 7.661 8.168 1.00 83.88 189 PRO A CA 1
ATOM 1516 C C . PRO A 1 189 ? 31.780 8.245 9.139 1.00 83.88 189 PRO A C 1
ATOM 15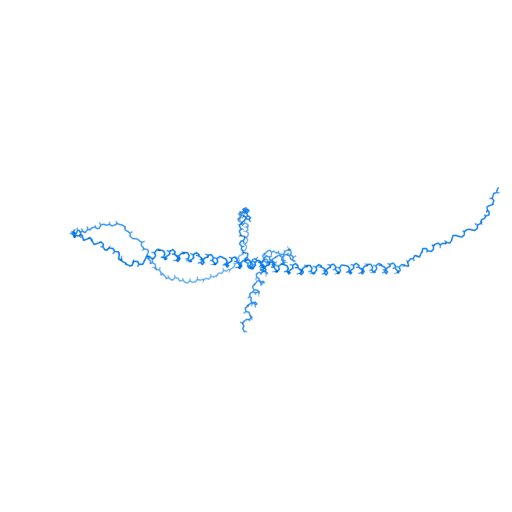18 O O . PRO A 1 189 ? 32.040 7.646 10.182 1.00 83.88 189 PRO A O 1
ATOM 1521 N N . ASN A 1 190 ? 32.335 9.421 8.824 1.00 88.00 190 ASN A N 1
ATOM 1522 C CA . ASN A 1 190 ? 33.295 10.147 9.661 1.00 88.00 190 ASN A CA 1
ATOM 1523 C C . ASN A 1 190 ? 32.634 11.093 10.678 1.00 88.00 190 ASN A C 1
ATOM 1525 O O . ASN A 1 190 ? 33.331 11.634 11.535 1.00 88.00 190 ASN A O 1
ATOM 1529 N N . ALA A 1 191 ? 31.316 11.312 10.596 1.00 85.31 191 ALA A N 1
ATOM 1530 C CA . ALA A 1 191 ? 30.614 12.201 11.514 1.00 85.31 191 ALA A CA 1
ATOM 1531 C C . ALA A 1 191 ? 30.554 11.598 12.923 1.00 85.31 191 ALA A C 1
ATOM 1533 O O . ALA A 1 191 ? 30.253 10.413 13.124 1.00 85.31 191 ALA A O 1
ATOM 1534 N N . SER A 1 192 ? 30.813 12.433 13.926 1.00 89.00 192 SER A N 1
ATOM 1535 C CA . SER A 1 192 ? 30.735 12.032 15.324 1.00 89.00 192 SER A CA 1
ATOM 1536 C C . SER A 1 192 ? 29.280 11.885 15.763 1.00 89.00 192 SER A C 1
ATOM 1538 O O . SER A 1 192 ? 28.390 12.615 15.329 1.00 89.00 192 SER A O 1
ATOM 1540 N N . PHE A 1 193 ? 29.024 10.984 16.715 1.00 85.69 193 PHE A N 1
ATOM 1541 C CA . PHE A 1 193 ? 27.693 10.805 17.306 1.00 85.69 193 PHE A CA 1
ATOM 1542 C C . PHE A 1 193 ? 27.095 12.124 17.820 1.00 85.69 193 PHE A C 1
ATOM 1544 O O . PHE A 1 193 ? 25.889 12.333 17.711 1.00 85.69 193 PHE A O 1
ATOM 1551 N N . GLY A 1 194 ? 27.931 13.019 18.358 1.00 90.50 194 GLY A N 1
ATOM 1552 C CA . GLY A 1 194 ? 27.488 14.319 18.863 1.00 90.50 194 GLY A CA 1
ATOM 1553 C C . GLY A 1 194 ? 26.977 15.260 17.769 1.00 90.50 194 GLY A C 1
ATOM 1554 O O . GLY A 1 194 ? 26.032 16.002 18.009 1.00 90.50 194 GLY A O 1
ATOM 1555 N N . GLU A 1 195 ? 27.557 15.209 16.572 1.00 89.56 195 GLU A N 1
ATOM 1556 C CA . GLU A 1 195 ? 27.121 16.010 15.420 1.00 89.56 195 GLU A CA 1
ATOM 1557 C C . GLU A 1 195 ? 25.825 15.442 14.850 1.00 89.56 195 GLU A C 1
ATOM 1559 O O . GLU A 1 195 ? 24.851 16.168 14.672 1.00 89.56 195 GLU A O 1
ATOM 1564 N N . ILE A 1 196 ? 25.771 14.117 14.695 1.00 90.50 196 ILE A N 1
ATOM 1565 C CA . ILE A 1 196 ? 24.577 13.413 14.222 1.00 90.50 196 ILE A CA 1
ATOM 1566 C C . ILE A 1 196 ? 23.397 13.655 15.177 1.00 90.50 196 ILE A C 1
ATOM 1568 O O . ILE A 1 196 ? 22.299 13.962 14.729 1.00 90.50 196 ILE A O 1
ATOM 1572 N N . SER A 1 197 ? 23.621 13.598 16.494 1.00 90.19 197 SER A N 1
ATOM 1573 C CA . SER A 1 197 ? 22.564 13.826 17.493 1.00 90.19 197 SER A CA 1
ATOM 1574 C C . SER A 1 197 ? 21.962 15.230 17.412 1.00 90.19 197 SER A C 1
ATOM 1576 O O . SER A 1 197 ? 20.760 15.385 17.605 1.00 90.19 197 SER A O 1
ATOM 1578 N N . LYS A 1 198 ? 22.778 16.250 17.111 1.00 92.00 198 LYS A N 1
ATOM 1579 C CA . LYS A 1 198 ? 22.307 17.634 16.947 1.00 92.00 198 LYS A CA 1
ATOM 1580 C C . LYS A 1 198 ? 21.453 17.797 15.691 1.00 92.00 198 LYS A C 1
ATOM 1582 O O . LYS A 1 198 ? 20.421 18.455 15.746 1.00 92.00 198 LYS A O 1
ATOM 1587 N N . ILE A 1 199 ? 21.861 17.175 14.584 1.00 89.94 199 ILE A N 1
ATOM 1588 C CA . ILE A 1 199 ? 21.117 17.221 13.317 1.00 89.94 199 ILE A CA 1
ATOM 1589 C C . ILE A 1 199 ? 19.754 16.537 13.477 1.00 89.94 199 ILE A C 1
ATOM 1591 O O . ILE A 1 199 ? 18.735 17.097 13.088 1.00 89.94 199 ILE A O 1
ATOM 1595 N N . VAL A 1 200 ? 19.723 15.362 14.110 1.00 92.31 200 VAL A N 1
ATOM 1596 C CA . VAL A 1 200 ? 18.480 14.620 14.359 1.00 92.31 200 VAL A CA 1
ATOM 1597 C C . VAL A 1 200 ? 17.524 15.405 15.260 1.00 92.31 200 VAL A C 1
ATOM 1599 O O . VAL A 1 200 ? 16.336 15.463 14.960 1.00 92.31 200 VAL A O 1
ATOM 1602 N N . ALA A 1 201 ? 18.028 16.032 16.330 1.00 90.06 201 ALA A N 1
ATOM 1603 C CA . ALA A 1 201 ? 17.208 16.878 17.199 1.00 90.06 201 ALA A CA 1
ATOM 1604 C C . ALA A 1 201 ? 16.603 18.058 16.421 1.00 90.06 201 ALA A C 1
ATOM 1606 O O . ALA A 1 201 ? 15.397 18.263 16.462 1.00 90.06 201 ALA A O 1
ATOM 1607 N N . SER A 1 202 ? 17.416 18.752 15.614 1.00 89.69 202 SER A N 1
ATOM 1608 C CA . SER A 1 202 ? 16.939 19.857 14.776 1.00 89.69 202 SER A CA 1
ATOM 1609 C C . SER A 1 202 ? 15.894 19.422 13.742 1.00 89.69 202 SER A C 1
ATOM 1611 O O . SER A 1 202 ? 14.972 20.184 13.463 1.00 89.69 202 SER A O 1
ATOM 1613 N N . MET A 1 203 ? 16.028 18.227 13.155 1.00 88.00 203 MET A N 1
ATOM 1614 C CA . MET A 1 203 ? 15.030 17.685 12.226 1.00 88.00 203 MET A CA 1
ATOM 1615 C C . MET A 1 203 ? 13.728 17.317 12.940 1.00 88.00 203 MET A C 1
ATOM 1617 O O . MET A 1 203 ? 12.658 17.551 12.390 1.00 88.00 203 MET A O 1
ATOM 1621 N N . TRP A 1 204 ? 13.806 16.759 14.151 1.00 88.81 204 TRP A N 1
ATOM 1622 C CA . TRP A 1 204 ? 12.620 16.439 14.944 1.00 88.81 204 TRP A CA 1
ATOM 1623 C C . TRP A 1 204 ? 11.839 17.698 15.334 1.00 88.81 204 TRP A C 1
ATOM 1625 O O . TRP A 1 204 ? 10.628 17.751 15.136 1.00 88.81 204 TRP A O 1
ATOM 1635 N N . ASP A 1 205 ? 12.538 18.735 15.801 1.00 85.44 205 ASP A N 1
ATOM 1636 C CA . ASP A 1 205 ? 11.918 20.009 16.180 1.00 85.44 205 ASP A CA 1
ATOM 1637 C C . ASP A 1 205 ? 11.237 20.691 14.975 1.00 85.44 205 ASP A C 1
ATOM 1639 O O . ASP A 1 205 ? 10.157 21.266 15.109 1.00 85.44 205 ASP A O 1
ATOM 1643 N N . ALA A 1 206 ? 11.820 20.585 13.774 1.00 80.88 206 ALA A N 1
ATOM 1644 C CA . ALA A 1 206 ? 11.223 21.119 12.547 1.00 80.88 206 ALA A CA 1
ATOM 1645 C C . ALA A 1 206 ? 9.909 20.411 12.156 1.00 80.88 206 ALA A C 1
ATOM 1647 O O . ALA A 1 206 ? 8.984 21.068 11.677 1.00 80.88 206 ALA A O 1
ATOM 1648 N N . LEU A 1 207 ? 9.802 19.099 12.401 1.00 74.19 207 LEU A N 1
ATOM 1649 C CA . LEU A 1 207 ? 8.587 18.318 12.133 1.00 74.19 207 LEU A CA 1
ATOM 1650 C C . LEU A 1 207 ? 7.438 18.673 13.096 1.00 74.19 207 LEU A C 1
ATOM 1652 O O . LEU A 1 207 ? 6.273 18.636 12.703 1.00 74.19 207 LEU A O 1
ATOM 1656 N N . GLU A 1 208 ? 7.737 19.058 14.341 1.00 62.72 208 GLU A N 1
ATOM 1657 C CA . GLU A 1 208 ? 6.712 19.497 15.303 1.00 62.72 208 GLU A CA 1
ATOM 1658 C C . GLU A 1 208 ? 6.151 20.898 14.994 1.00 62.72 208 GLU A C 1
ATOM 1660 O O . GLU A 1 208 ? 4.993 21.182 15.316 1.00 62.72 208 GLU A O 1
ATOM 1665 N N . ILE A 1 209 ? 6.932 21.770 14.346 1.00 59.84 209 ILE A N 1
ATOM 1666 C CA . ILE A 1 209 ? 6.492 23.122 13.955 1.00 59.84 209 ILE A CA 1
ATOM 1667 C C . ILE A 1 209 ? 5.493 23.063 12.786 1.00 59.84 209 ILE A C 1
ATOM 1669 O O . ILE A 1 209 ? 4.516 23.813 12.772 1.00 59.84 209 ILE A O 1
ATOM 1673 N N . GLU A 1 210 ? 5.684 22.149 11.831 1.00 54.66 210 GLU A N 1
ATOM 1674 C CA . GLU A 1 210 ? 4.798 22.000 10.666 1.00 54.66 210 GLU A CA 1
ATOM 1675 C C . GLU A 1 210 ? 3.384 21.533 11.061 1.00 54.66 210 GLU A C 1
ATOM 1677 O O . GLU A 1 210 ? 2.386 21.988 10.503 1.00 54.66 210 GLU A O 1
ATOM 1682 N N . HIS A 1 211 ? 3.271 20.709 12.104 1.00 49.94 211 HIS A N 1
ATOM 1683 C CA . HIS A 1 211 ? 1.995 20.142 12.550 1.00 49.94 211 HIS A CA 1
ATOM 1684 C C . HIS A 1 211 ? 1.105 21.128 13.338 1.00 49.94 211 HIS A C 1
ATOM 1686 O O . HIS A 1 211 ? -0.006 20.785 13.742 1.00 49.94 211 HIS A O 1
ATOM 1692 N N . LYS A 1 212 ? 1.576 22.362 13.566 1.00 50.31 212 LYS A N 1
ATOM 1693 C CA . LYS A 1 212 ? 0.877 23.403 14.340 1.00 50.31 212 LYS A CA 1
ATOM 1694 C C . LYS A 1 212 ? 0.390 24.590 13.499 1.00 50.31 212 LYS A C 1
ATOM 1696 O O . LYS A 1 212 ? -0.320 25.438 14.028 1.00 50.31 212 LYS A O 1
ATOM 1701 N N . ASN A 1 213 ? 0.720 24.625 12.205 1.00 51.28 213 ASN A N 1
ATOM 1702 C CA . ASN A 1 213 ? 0.386 25.732 11.298 1.00 51.28 213 ASN A CA 1
ATOM 1703 C C . ASN A 1 213 ? -0.801 25.445 10.359 1.00 51.28 213 ASN A C 1
ATOM 1705 O O . ASN A 1 213 ? -1.127 26.287 9.530 1.00 51.28 213 ASN A O 1
ATOM 1709 N N . PHE A 1 214 ? -1.459 24.284 10.471 1.00 48.56 214 PHE A N 1
ATOM 1710 C CA . PHE A 1 214 ? -2.598 23.918 9.610 1.00 48.56 214 PHE A CA 1
ATOM 1711 C C . PHE A 1 214 ? -3.980 24.216 10.229 1.00 48.56 214 PHE A C 1
ATOM 1713 O O . PHE A 1 214 ? -5.015 23.896 9.653 1.00 48.56 214 PHE A O 1
ATOM 1720 N N . THR A 1 215 ? -4.026 24.857 11.396 1.00 48.31 215 THR A N 1
ATOM 1721 C CA . THR A 1 215 ? -5.271 25.341 12.011 1.00 48.31 215 THR A CA 1
ATOM 1722 C C . THR A 1 215 ? -5.101 26.798 12.417 1.00 48.31 215 THR A C 1
ATOM 1724 O O . THR A 1 215 ? -4.766 27.090 13.565 1.00 48.31 215 THR A O 1
ATOM 1727 N N . GLY A 1 216 ? -5.289 27.696 11.453 1.00 42.75 216 GLY A N 1
ATOM 1728 C CA . GLY A 1 216 ? -5.360 29.144 11.632 1.00 42.75 216 GLY A CA 1
ATOM 1729 C C . GLY A 1 216 ? -6.246 29.742 10.558 1.00 42.75 216 GLY A C 1
ATOM 1730 O O . GLY A 1 216 ? -5.975 29.439 9.376 1.00 42.75 216 GLY A O 1
#

Sequence (216 aa):
MADVDSAYSSPQGSYTSMSSPRQQHSNLLLLQQQQQQQQQQQHQQQQQHQQQVQLQHMQYMHSQQQQQQQQQQQQQQQQQQQQQQQQQLQLQYRSPTGGSPPAMQSNIPENNNNTTTSEDSDDSTPHSGTIAGIKRPSPEPTDVGAKNQRKTKSQKKKKKRDPNEPQKPVSAYALFFRDTQAAIKGQNPNASFGEISKIVASMWDALEIEHKNFTG

Secondary structure (DSSP, 8-state):
--------------------HHHHHHHHHHHHHHHHHHHHHHHHHHHHHHHHHHHHHHHHHHHHHHHHHHHHHHHHHHHHHHHHHHHHHHHHH--S----PPP-----------------------------------------------------------TTS---PPPHHHHHHHHHHHHHHHH-TT--HHHHHHHHHHHHHHHHHHTTSS--

Radius of gyration: 46.66 Å; chains: 1; bounding box: 99×80×158 Å

pLDDT: mean 70.74, std 22.31, range [33.34, 98.12]

Organism: Vespula vulgaris (NCBI:txid7454)

InterPro domains:
  IPR009071 High mobility group box domain [PF00505] (166-212)
  IPR009071 High mobility group box domain [PS50118] (166-216)
  IPR036910 High mobility group box domain superfamily [G3DSA:1.10.30.10] (149-215)
  IPR036910 High mobility group box domain superfamily [SSF47095] (152-212)
  IPR051365 TOX high mobility group box domain-containing protein [PTHR45781] (80-213)

Foldseek 3Di:
DDDDDDDDDDPPDPPPVPPDPVVVVVVVVVVVVVVVVVVVVVVVVVVVVVVVVVVVVVVVVVVVVVVVVVVVVVVVVVVVVVVVVVVVVVVVPPDVDDDDDDDDDDDDDDDDDDDDDDDDDDDDDDDDDDDDDDDDDDDDDDDDDDDDDPPPPDPPPPPPPPPPDPDPDQDPLRVLLVVQLVVVCVVPVPDDPVRSNVVSVVVVVVVVVVVPPPPD